Protein AF-A0A447JK63-F1 (afdb_monomer)

Nearest PDB structures (foldseek):
  7nyx-assembly1_A  TM=4.534E-01  e=4.197E-25  Photorhabdus thracensis
  7nyw-assembly1_A  TM=4.974E-01  e=1.115E-12  Photorhabdus thracensis

Secondary structure (DSSP, 8-state):
---------SSHHHHHHHHHHTTSSSS---SHHHHHHHHHHHHHHHH-S--HHHHHTHHHHHS---HHHHHHHHHHHHHHHHHHHHHHHHHHHHHHHHHHHHHHHHHHHHHHHHHHHHHHHHHHHHHHHHHHHHHHHHHHHHHHHHHHHHHHHHHHHHHHHHHHHHHHHHHHHHHHHHHHHHHHHHHHHHHHHHHHHHHHHHHHHHHHHHHHHHHHHHHHHHHHHHHHHHHHHHHHHHHHHHHHHHHHHHHHHHHHHHHHHHHHHHHHHHHT-TT--TTTHHHHHHHHHHHHHHHHHHHHHHHHHHHHHHTTSS--

Foldseek 3Di:
DPDDDDDDDPDPLVVQVVCVVVVVDPDRQNDPVSVVVVVQVVVCVVVDDDDPVCVVPVCVVPPDDPPVVVVVVVVVVVVVVVVVVVVVVVVVVVVVVVVVVVVVVVVVVVVVVVVVVVVVVVVVVVVVVVVVVVVVVVVVVVVVVVVVVVVVVVVVVVVVVVVVVVVVVVVVVVVVVVVVVVVVVVVVVVVVVVVVVVVVVVVVVVVVVVVVVVVVVVVVVVVVVVVVVVVVVVVVVVVVVVVVVVVVVVVVVVVVVVVVVVVQVVCCVVVVPVPDDPVCVVVVVVVVVVVVVVVVVVVVVVVVVVVVVVVVPPDD

Solvent-accessible surface area (backbone atoms only — not comparable to full-atom values): 17534 Å² total; per-residue (Å²): 131,91,71,87,82,87,81,89,69,96,42,73,49,60,47,43,46,52,36,31,77,73,63,77,39,99,64,84,41,82,47,75,65,48,42,53,54,51,50,54,52,54,51,30,65,74,74,58,73,87,45,66,73,53,67,76,43,44,61,76,77,72,54,81,84,63,65,64,58,61,50,52,52,53,54,47,51,51,51,51,52,50,51,49,52,51,51,53,51,51,52,52,54,49,52,52,51,50,50,51,52,49,51,53,49,53,51,50,52,50,52,52,51,52,51,51,49,55,52,49,53,51,48,53,53,51,52,50,51,51,50,53,50,50,52,53,51,53,50,51,52,49,49,52,52,51,52,50,52,50,53,51,51,52,49,51,51,49,53,48,53,52,51,50,53,52,51,50,51,52,50,51,54,51,50,52,51,49,52,50,52,53,50,51,50,54,49,49,58,49,48,56,51,52,53,52,50,48,55,53,49,48,54,52,48,51,57,49,49,51,54,50,50,53,51,47,54,55,46,54,54,49,49,53,50,47,53,50,51,51,51,52,51,51,52,50,51,50,52,49,50,54,51,48,53,52,48,52,54,50,49,52,52,49,52,52,50,52,51,50,51,52,51,50,52,50,49,26,62,77,68,72,35,91,83,71,43,85,82,56,45,61,63,52,48,53,53,50,51,53,49,50,52,53,50,51,53,50,51,54,58,48,50,62,51,48,60,66,53,60,78,69,74,82,74,131

InterPro domains:
  IPR007406 MukB, N-terminal domain [PF04310] (1-68)
  IPR027417 P-loop containing nucleoside triphosphate hydrolase [SSF52540] (5-65)
  IPR050308 Chromosome partition protein MukB/SMC [PTHR42963] (1-305)

Structure (mmCIF, N/CA/C/O backbone):
data_AF-A0A447JK63-F1
#
_entry.id   AF-A0A447JK63-F1
#
loop_
_atom_site.group_PDB
_atom_site.id
_atom_site.type_symbol
_atom_site.label_atom_id
_atom_site.label_alt_id
_atom_site.label_comp_id
_atom_site.label_asym_id
_atom_site.label_entity_id
_atom_site.label_seq_id
_atom_site.pdbx_PDB_ins_code
_atom_site.Cartn_x
_atom_site.Cartn_y
_atom_site.Cartn_z
_atom_site.occupancy
_atom_site.B_iso_or_equiv
_atom_site.auth_seq_id
_atom_site.auth_comp_id
_atom_site.auth_asym_id
_atom_site.auth_atom_id
_atom_site.pdbx_PDB_model_num
ATOM 1 N N . MET A 1 1 ? 88.245 42.878 -119.593 1.00 41.28 1 MET A N 1
ATOM 2 C CA . MET A 1 1 ? 89.577 42.487 -119.092 1.00 41.28 1 MET A CA 1
ATOM 3 C C . MET A 1 1 ? 89.378 41.338 -118.119 1.00 41.28 1 MET A C 1
ATOM 5 O O . MET A 1 1 ? 89.177 41.576 -116.936 1.00 41.28 1 MET A O 1
ATOM 9 N N . GLU A 1 2 ? 89.344 40.106 -118.628 1.00 49.78 2 GLU A N 1
ATOM 10 C CA . GLU A 1 2 ? 89.502 38.918 -117.786 1.00 49.78 2 GLU A CA 1
ATOM 11 C C . GLU A 1 2 ? 90.933 38.944 -117.248 1.00 49.78 2 GLU A C 1
ATOM 13 O O . GLU A 1 2 ? 91.902 38.697 -117.963 1.00 49.78 2 GLU A O 1
ATOM 18 N N . GLY A 1 3 ? 91.056 39.412 -116.008 1.00 60.03 3 GLY A N 1
ATOM 19 C CA . GLY A 1 3 ? 92.320 39.511 -115.303 1.00 60.03 3 GLY A CA 1
ATOM 20 C C . GLY A 1 3 ? 92.753 38.131 -114.837 1.00 60.03 3 GLY A C 1
ATOM 21 O O . GLY A 1 3 ? 91.993 37.419 -114.182 1.00 60.03 3 GLY A O 1
ATOM 22 N N . VAL A 1 4 ? 93.986 37.764 -115.167 1.00 74.19 4 VAL A N 1
ATOM 23 C CA . VAL A 1 4 ? 94.651 36.569 -114.648 1.00 74.19 4 VAL A CA 1
ATOM 24 C C . VAL A 1 4 ? 94.570 36.578 -113.116 1.00 74.19 4 VAL A C 1
ATOM 26 O O . VAL A 1 4 ? 95.089 37.487 -112.469 1.00 74.19 4 VAL A O 1
ATOM 29 N N . GLN A 1 5 ? 93.910 35.576 -112.526 1.00 78.06 5 GLN A N 1
ATOM 30 C CA . GLN A 1 5 ? 93.864 35.392 -111.075 1.00 78.06 5 GLN A CA 1
ATOM 31 C C . GLN A 1 5 ? 94.981 34.450 -110.638 1.00 78.06 5 GLN A C 1
ATOM 33 O O . GLN A 1 5 ? 94.934 33.246 -110.884 1.00 78.06 5 GLN A O 1
ATOM 38 N N . PHE A 1 6 ? 95.975 34.997 -109.947 1.00 83.31 6 PHE A N 1
ATOM 39 C CA . PHE A 1 6 ? 97.019 34.206 -109.312 1.00 83.31 6 PHE A CA 1
ATOM 40 C C . PHE A 1 6 ? 96.630 33.889 -107.862 1.00 83.31 6 PHE A C 1
ATOM 42 O O . PHE A 1 6 ? 96.394 34.797 -107.067 1.00 83.31 6 PHE A O 1
ATOM 49 N N . LYS A 1 7 ? 96.557 32.598 -107.514 1.00 84.19 7 LYS A N 1
ATOM 50 C CA . LYS A 1 7 ? 96.312 32.120 -106.144 1.00 84.19 7 LYS A CA 1
ATOM 51 C C . LYS A 1 7 ? 97.412 31.147 -105.730 1.00 84.19 7 LYS A C 1
ATOM 53 O O . LYS A 1 7 ? 97.647 30.159 -106.421 1.00 84.19 7 LYS A O 1
ATOM 58 N N . GLN A 1 8 ? 98.051 31.415 -104.593 1.00 86.75 8 GLN A N 1
ATOM 59 C CA . GLN A 1 8 ? 98.969 30.480 -103.940 1.00 86.75 8 GLN A CA 1
ATOM 60 C C . GLN A 1 8 ? 98.227 29.709 -102.847 1.00 86.75 8 GLN A C 1
ATOM 62 O O . GLN A 1 8 ? 97.418 30.285 -102.120 1.00 86.75 8 GLN A O 1
ATOM 67 N N . PHE A 1 9 ? 98.510 28.412 -102.727 1.00 88.56 9 PHE A N 1
ATOM 68 C CA . PHE A 1 9 ? 97.919 27.547 -101.707 1.00 88.56 9 PHE A CA 1
ATOM 69 C C . PHE A 1 9 ? 98.996 27.073 -100.743 1.00 88.56 9 PHE A C 1
ATOM 71 O O . PHE A 1 9 ? 99.994 26.493 -101.163 1.00 88.56 9 PHE A O 1
ATOM 78 N N . ASN A 1 10 ? 98.751 27.266 -99.448 1.00 86.69 10 ASN A N 1
ATOM 79 C CA . ASN A 1 10 ? 99.629 26.774 -98.383 1.00 86.69 10 ASN A CA 1
ATOM 80 C C . ASN A 1 10 ? 99.334 25.308 -98.014 1.00 86.69 10 ASN A C 1
ATOM 82 O O . ASN A 1 10 ? 100.147 24.654 -97.368 1.00 86.69 10 ASN A O 1
ATOM 86 N N . SER A 1 11 ? 98.171 24.783 -98.418 1.00 89.25 11 SER A N 1
ATOM 87 C CA . SER A 1 11 ? 97.723 23.417 -98.142 1.00 89.25 11 SER A CA 1
ATOM 88 C C . SER A 1 11 ? 97.260 22.725 -99.418 1.00 89.25 11 SER A C 1
ATOM 90 O O . SER A 1 11 ? 96.470 23.262 -100.197 1.00 89.25 11 SER A O 1
ATOM 92 N N . ILE A 1 12 ? 97.702 21.478 -99.592 1.00 86.31 12 ILE A N 1
ATOM 93 C CA . ILE A 1 12 ? 97.300 20.620 -100.714 1.00 86.31 12 ILE A CA 1
ATOM 94 C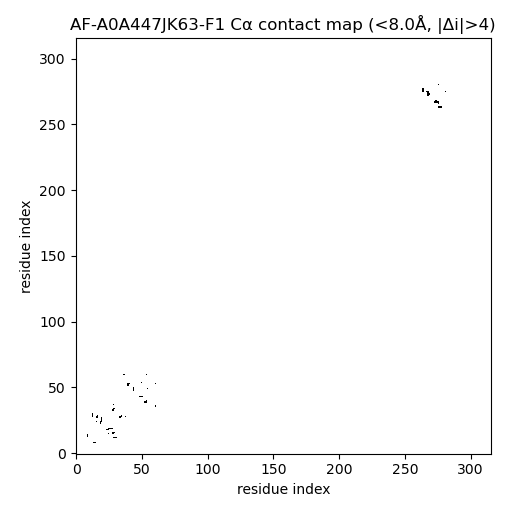 C . ILE A 1 12 ? 95.780 20.378 -100.702 1.00 86.31 12 ILE A C 1
ATOM 96 O O . ILE A 1 12 ? 95.167 20.226 -101.756 1.00 86.31 12 ILE A O 1
ATOM 100 N N . THR A 1 13 ? 95.146 20.355 -99.524 1.00 88.38 13 THR A N 1
ATOM 101 C CA . THR A 1 13 ? 93.693 20.149 -99.412 1.00 88.38 13 THR A CA 1
ATOM 102 C C . THR A 1 13 ? 92.911 21.316 -100.013 1.00 88.38 13 THR A C 1
ATOM 104 O O . THR A 1 13 ? 91.912 21.085 -100.692 1.00 88.38 13 THR A O 1
ATOM 107 N N . ASP A 1 14 ? 93.375 22.550 -99.815 1.00 87.44 14 ASP A N 1
ATOM 108 C CA . ASP A 1 14 ? 92.705 23.748 -100.335 1.00 87.44 14 ASP A CA 1
ATOM 109 C C . ASP A 1 14 ? 92.911 23.867 -101.845 1.00 87.44 14 ASP A C 1
ATOM 111 O O . ASP A 1 14 ? 91.969 24.173 -102.574 1.00 87.44 14 ASP A O 1
ATOM 115 N N . TYR A 1 15 ? 94.110 23.511 -102.323 1.00 89.62 15 TYR A N 1
ATOM 116 C CA . TYR A 1 15 ? 94.399 23.395 -103.751 1.00 89.62 15 TYR A CA 1
ATOM 117 C C . TYR A 1 15 ? 93.458 22.397 -104.441 1.00 89.62 15 TYR A C 1
ATOM 119 O O . TYR A 1 15 ? 92.772 22.747 -105.400 1.00 89.62 15 TYR A O 1
ATOM 127 N N . HIS A 1 16 ? 93.351 21.170 -103.920 1.00 90.19 16 HIS A N 1
ATOM 128 C CA . HIS A 1 16 ? 92.446 20.164 -104.483 1.00 90.19 16 HIS A CA 1
ATOM 129 C C . HIS A 1 16 ? 90.964 20.507 -104.298 1.00 90.19 16 HIS A C 1
ATOM 131 O O . HIS A 1 16 ? 90.149 20.093 -105.120 1.00 90.19 16 HIS A O 1
ATOM 137 N N . SER A 1 17 ? 90.596 21.243 -103.246 1.00 87.19 17 SER A N 1
ATOM 138 C CA . SER A 1 17 ? 89.218 21.713 -103.062 1.00 87.19 17 SER A CA 1
ATOM 139 C C . SER A 1 17 ? 88.851 22.732 -104.133 1.00 87.19 17 SER A C 1
ATOM 141 O O . SER A 1 17 ? 87.828 22.556 -104.783 1.00 87.19 17 SER A O 1
ATOM 143 N N . LEU A 1 18 ? 89.727 23.706 -104.414 1.00 88.25 18 LEU A N 1
ATOM 144 C CA . LEU A 1 18 ? 89.498 24.633 -105.520 1.00 88.25 18 LEU A CA 1
ATOM 145 C C . LEU A 1 18 ? 89.448 23.898 -106.865 1.00 88.25 18 LEU A C 1
ATOM 147 O O . LEU A 1 18 ? 88.578 24.185 -107.678 1.00 88.25 18 LEU A O 1
ATOM 151 N N . MET A 1 19 ? 90.345 22.937 -107.108 1.00 87.25 19 MET A N 1
ATOM 152 C CA . MET A 1 19 ? 90.302 22.139 -108.340 1.00 87.25 19 MET A CA 1
ATOM 153 C C . MET A 1 19 ? 89.002 21.342 -108.481 1.00 87.25 19 MET A C 1
ATOM 155 O O . MET A 1 19 ? 88.514 21.179 -109.595 1.00 87.25 19 MET A O 1
ATOM 159 N N . PHE A 1 20 ? 88.439 20.842 -107.382 1.00 89.50 20 PHE A N 1
ATOM 160 C CA . PHE A 1 20 ? 87.145 20.163 -107.392 1.00 89.50 20 PHE A CA 1
ATOM 161 C C 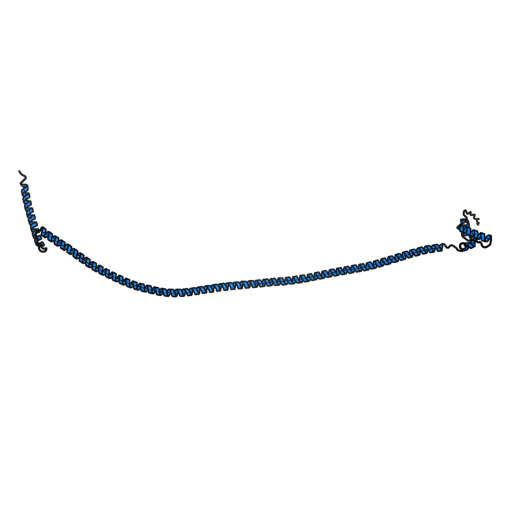. PHE A 1 20 ? 85.998 21.142 -107.670 1.00 89.50 20 PHE A C 1
ATOM 163 O O . PHE A 1 20 ? 85.158 20.864 -108.519 1.00 89.50 20 PHE A O 1
ATOM 170 N N . ASP A 1 21 ? 85.995 22.304 -107.014 1.00 87.50 21 ASP A N 1
ATOM 171 C CA . ASP A 1 21 ? 84.955 23.326 -107.189 1.00 87.50 21 ASP A CA 1
ATOM 172 C C . ASP A 1 21 ? 84.969 23.923 -108.609 1.00 87.50 21 ASP A C 1
ATOM 174 O O . ASP A 1 21 ? 83.918 24.229 -109.167 1.00 87.50 21 ASP A O 1
ATOM 178 N N . LEU A 1 22 ? 86.153 24.027 -109.227 1.00 86.19 22 LEU A N 1
ATOM 179 C CA . LEU A 1 22 ? 86.332 24.401 -110.636 1.00 86.19 22 LEU A CA 1
ATOM 180 C C . LEU A 1 22 ? 86.059 23.245 -111.620 1.00 86.19 22 LEU A C 1
ATOM 182 O O . LEU A 1 22 ? 86.167 23.440 -112.828 1.00 86.19 22 LEU A O 1
ATOM 186 N N . GLY A 1 23 ? 85.734 22.043 -111.134 1.00 86.75 23 GLY A N 1
ATOM 187 C CA . GLY A 1 23 ? 85.403 20.879 -111.964 1.00 86.75 23 GLY A CA 1
ATOM 188 C C . GLY A 1 23 ? 86.596 20.185 -112.634 1.00 86.75 23 GLY A C 1
ATOM 189 O O . GLY A 1 23 ? 86.399 19.368 -113.528 1.00 86.75 23 GLY A O 1
ATOM 190 N N . ILE A 1 24 ? 87.830 20.477 -112.213 1.00 86.38 24 ILE A N 1
ATOM 191 C CA . ILE A 1 24 ? 89.059 19.881 -112.766 1.00 86.38 24 ILE A CA 1
ATOM 192 C C . ILE A 1 24 ? 89.274 18.453 -112.233 1.00 86.38 24 ILE A C 1
ATOM 194 O O . ILE A 1 24 ? 89.781 17.589 -112.946 1.00 86.38 24 ILE A O 1
ATOM 198 N N . ILE A 1 25 ? 88.891 18.181 -110.981 1.00 87.12 25 ILE A N 1
ATOM 199 C CA . ILE A 1 25 ? 89.000 16.853 -110.353 1.00 87.12 25 ILE A CA 1
ATOM 200 C C . ILE A 1 25 ? 87.599 16.278 -110.108 1.00 87.12 25 ILE A C 1
ATOM 202 O O . ILE A 1 25 ? 86.739 16.951 -109.553 1.00 87.12 25 ILE A O 1
ATOM 206 N N . ALA A 1 26 ? 87.387 14.999 -110.439 1.00 81.56 26 ALA A N 1
ATOM 207 C CA . ALA A 1 26 ? 86.081 14.332 -110.327 1.00 81.56 26 ALA A CA 1
ATOM 208 C C . ALA A 1 26 ? 85.679 13.906 -108.896 1.00 81.56 26 ALA A C 1
ATOM 210 O O . ALA A 1 26 ? 84.518 13.585 -108.647 1.00 81.56 26 ALA A O 1
ATOM 211 N N . ARG A 1 27 ? 86.619 13.870 -107.940 1.00 82.12 27 ARG A N 1
ATOM 212 C CA . ARG A 1 27 ? 86.372 13.439 -106.552 1.00 82.12 27 ARG A CA 1
ATOM 213 C C . ARG A 1 27 ? 86.951 14.417 -105.540 1.00 82.12 27 ARG A C 1
ATOM 215 O O . ARG A 1 27 ? 88.086 14.859 -105.669 1.00 82.12 27 ARG A O 1
ATOM 222 N N . ARG A 1 28 ? 86.212 14.681 -104.464 1.00 85.38 28 ARG A N 1
ATOM 223 C CA . ARG A 1 28 ? 86.674 15.565 -103.391 1.00 85.38 28 ARG A CA 1
ATOM 224 C C . ARG A 1 28 ? 87.733 14.877 -102.521 1.00 85.38 28 ARG A C 1
ATOM 226 O O . ARG A 1 28 ? 87.452 13.871 -101.877 1.00 85.38 28 ARG A O 1
ATOM 233 N N . LEU A 1 29 ? 88.944 15.433 -102.474 1.00 86.12 29 LEU A N 1
ATOM 234 C CA . LEU A 1 29 ? 90.094 14.852 -101.767 1.00 86.12 29 LEU A CA 1
ATOM 235 C C . LEU A 1 29 ? 90.307 15.517 -100.399 1.00 86.12 29 LEU A C 1
ATOM 237 O O . LEU A 1 29 ? 91.216 16.331 -100.232 1.00 86.12 29 LEU A O 1
ATOM 241 N N . ARG A 1 30 ? 89.453 15.188 -99.420 1.00 85.25 30 ARG A N 1
ATOM 242 C CA . ARG A 1 30 ? 89.488 15.824 -98.088 1.00 85.25 30 ARG A CA 1
ATOM 243 C C . ARG A 1 30 ? 90.631 15.300 -97.221 1.00 85.25 30 ARG A C 1
ATOM 245 O O . ARG A 1 30 ? 91.317 16.082 -96.569 1.00 85.25 30 ARG A O 1
ATOM 252 N N . SER A 1 31 ? 90.845 13.986 -97.214 1.00 87.69 31 SER A N 1
ATOM 253 C CA . SER A 1 31 ? 91.842 13.335 -96.361 1.00 87.69 31 SER A CA 1
ATOM 254 C C . SER A 1 31 ? 93.087 12.880 -97.136 1.00 87.69 31 SER A C 1
ATOM 256 O O . SER A 1 31 ? 93.079 12.740 -98.361 1.00 87.69 31 SER A O 1
ATOM 258 N N . ALA A 1 32 ? 94.176 12.594 -96.413 1.00 86.75 32 ALA A N 1
ATOM 259 C CA . ALA A 1 32 ? 95.368 11.965 -96.991 1.00 86.75 32 ALA A CA 1
ATOM 260 C C . ALA A 1 32 ? 95.078 10.567 -97.576 1.00 86.75 32 ALA A C 1
ATOM 262 O O . ALA A 1 32 ? 95.705 10.175 -98.562 1.00 86.75 32 ALA A O 1
ATOM 263 N N . SER A 1 33 ? 94.095 9.846 -97.022 1.00 86.19 33 SER A N 1
ATOM 264 C CA . SER A 1 33 ? 93.626 8.559 -97.555 1.00 86.19 33 SER A CA 1
ATOM 265 C C . SER A 1 33 ? 92.981 8.737 -98.933 1.00 86.19 33 SER A C 1
ATOM 267 O O . SER A 1 33 ? 93.339 8.039 -99.883 1.00 86.19 33 SER A O 1
ATOM 269 N N . ASP A 1 34 ? 92.120 9.748 -99.089 1.00 85.00 34 ASP A N 1
ATOM 270 C CA . ASP A 1 34 ? 91.467 10.045 -100.370 1.00 85.00 34 ASP A CA 1
ATOM 271 C C . ASP A 1 34 ? 92.483 10.434 -101.443 1.00 85.00 34 ASP A C 1
ATOM 273 O O . ASP A 1 34 ? 92.367 9.990 -102.589 1.00 85.00 34 ASP A O 1
ATOM 277 N N . ARG A 1 35 ? 93.496 11.225 -101.064 1.00 87.44 35 ARG A N 1
ATOM 278 C CA . ARG A 1 35 ? 94.606 11.605 -101.949 1.00 87.44 35 ARG A CA 1
ATOM 279 C C . ARG A 1 35 ? 95.438 10.399 -102.367 1.00 87.44 35 ARG A C 1
ATOM 281 O O . ARG A 1 35 ? 95.711 10.252 -103.549 1.00 87.44 35 ARG A O 1
ATOM 288 N N . SER A 1 36 ? 95.780 9.515 -101.431 1.00 86.00 36 SER A N 1
ATOM 289 C CA . SER A 1 36 ? 96.551 8.296 -101.722 1.00 86.00 36 SER A CA 1
ATOM 290 C C . SER A 1 36 ? 95.803 7.375 -102.689 1.00 86.00 36 SER A C 1
ATOM 292 O O . SER A 1 36 ? 96.390 6.836 -103.623 1.00 86.00 36 SER A O 1
ATOM 294 N N . LYS A 1 37 ? 94.484 7.242 -102.505 1.00 84.81 37 LYS A N 1
ATOM 295 C CA . LYS A 1 37 ? 93.597 6.504 -103.412 1.00 84.81 37 LYS A CA 1
ATOM 296 C C . LYS A 1 37 ? 93.560 7.140 -104.812 1.00 84.81 37 LYS A C 1
ATOM 298 O O . LYS A 1 37 ? 93.686 6.432 -105.803 1.00 84.81 37 LYS A O 1
ATOM 303 N N . PHE A 1 38 ? 93.417 8.465 -104.903 1.00 86.19 38 PHE A N 1
ATOM 304 C CA . PHE A 1 38 ? 93.397 9.171 -106.192 1.00 86.19 38 PHE A CA 1
ATOM 305 C C . PHE A 1 38 ? 94.744 9.081 -106.919 1.00 86.19 38 PHE A C 1
ATOM 307 O O . PHE A 1 38 ? 94.775 8.800 -108.111 1.00 86.19 38 PHE A O 1
ATOM 314 N N . TYR A 1 39 ? 95.852 9.220 -106.189 1.00 87.94 39 TYR A N 1
ATOM 315 C CA . TYR A 1 39 ? 97.197 9.091 -106.745 1.00 87.94 39 TYR A CA 1
ATOM 316 C C . TYR A 1 39 ? 97.433 7.697 -107.336 1.00 87.94 39 TYR A C 1
ATOM 318 O O . TYR A 1 39 ? 97.831 7.593 -108.488 1.00 87.94 39 TYR A O 1
ATOM 326 N N . ARG A 1 40 ? 97.090 6.627 -106.602 1.00 85.00 40 ARG A N 1
ATOM 327 C CA . ARG A 1 40 ? 97.195 5.240 -107.097 1.00 85.00 40 ARG A CA 1
ATOM 328 C C . ARG A 1 40 ? 96.326 4.967 -108.326 1.00 85.00 40 ARG A C 1
ATOM 330 O O . ARG A 1 40 ? 96.670 4.113 -109.137 1.00 85.00 40 ARG A O 1
ATOM 337 N N . LEU A 1 41 ? 95.197 5.664 -108.456 1.00 84.94 41 LEU A N 1
ATOM 338 C CA . LEU A 1 41 ? 94.316 5.552 -109.618 1.00 84.94 41 LEU A CA 1
ATOM 339 C C . LEU A 1 41 ? 94.958 6.172 -110.861 1.00 84.94 41 LEU A C 1
ATOM 341 O O . LEU A 1 41 ? 94.975 5.543 -111.917 1.00 84.94 41 LEU A O 1
ATOM 345 N N . ILE A 1 42 ? 95.545 7.362 -110.717 1.00 85.19 42 ILE A N 1
ATOM 346 C CA . ILE A 1 42 ? 96.306 8.004 -111.794 1.00 85.19 42 ILE A CA 1
ATOM 347 C C . ILE A 1 42 ? 97.555 7.183 -112.138 1.00 85.19 42 ILE A C 1
ATOM 349 O O . ILE A 1 42 ? 97.805 6.911 -113.308 1.00 85.19 42 ILE A O 1
ATOM 353 N N . GLU A 1 43 ? 98.288 6.707 -111.133 1.00 86.38 43 GLU A N 1
ATOM 354 C CA . GLU A 1 43 ? 99.460 5.842 -111.293 1.00 86.38 43 GLU A CA 1
ATOM 355 C C . GLU A 1 43 ? 99.140 4.579 -112.111 1.00 86.38 43 GLU A C 1
ATOM 357 O O . GLU A 1 43 ? 99.836 4.266 -113.074 1.00 86.38 43 GLU A O 1
ATOM 362 N N . ALA A 1 44 ? 98.032 3.902 -111.794 1.00 86.25 44 ALA A N 1
ATOM 363 C CA . ALA A 1 44 ? 97.559 2.744 -112.548 1.00 86.25 44 ALA A CA 1
ATOM 364 C C . ALA A 1 44 ? 97.240 3.079 -114.015 1.00 86.25 44 ALA A C 1
ATOM 366 O O . ALA A 1 44 ? 97.538 2.286 -114.906 1.00 86.25 44 ALA A O 1
ATOM 367 N N . SER A 1 45 ? 96.653 4.253 -114.273 1.00 83.12 45 SER A N 1
ATOM 368 C CA . SER A 1 45 ? 96.357 4.698 -115.640 1.00 83.12 45 SER A CA 1
ATOM 369 C C . SER A 1 45 ? 97.612 5.039 -116.449 1.00 83.12 45 SER A C 1
ATOM 371 O O . SER A 1 45 ? 97.637 4.788 -117.649 1.00 83.12 45 SER A O 1
ATOM 373 N N . LEU A 1 46 ? 98.658 5.564 -115.800 1.00 85.50 46 LEU A N 1
ATOM 374 C CA . LEU A 1 46 ? 99.909 5.961 -116.451 1.00 85.50 46 LEU A CA 1
ATOM 375 C C . LEU A 1 46 ? 100.797 4.764 -116.805 1.00 85.50 46 LEU A C 1
ATOM 377 O O . LEU A 1 46 ? 101.365 4.736 -117.893 1.00 85.50 46 LEU A O 1
ATOM 381 N N . TYR A 1 47 ? 100.918 3.782 -115.907 1.00 84.12 47 TYR A N 1
ATOM 382 C CA . TYR A 1 47 ? 101.730 2.584 -116.163 1.00 84.12 47 TYR A CA 1
ATOM 383 C C . TYR A 1 47 ? 101.009 1.530 -117.015 1.00 84.12 47 TYR A C 1
ATOM 385 O O . TYR A 1 47 ? 101.663 0.704 -117.650 1.00 84.12 47 TYR A O 1
ATOM 393 N N . GLY A 1 48 ? 99.675 1.577 -117.065 1.00 76.50 48 GLY A N 1
ATOM 394 C CA . GLY A 1 48 ? 98.850 0.606 -117.777 1.00 76.50 48 GLY A CA 1
ATOM 395 C C . GLY A 1 48 ? 98.731 -0.740 -117.047 1.00 76.50 48 GLY A C 1
ATOM 396 O O . GLY A 1 48 ? 99.578 -1.132 -116.247 1.00 76.50 48 GLY A O 1
ATOM 397 N N . GLY A 1 49 ? 97.644 -1.467 -117.319 1.00 79.12 49 GLY A N 1
ATOM 398 C CA . GLY A 1 49 ? 97.351 -2.768 -116.704 1.00 79.12 49 GLY A CA 1
ATOM 399 C C . GLY A 1 49 ? 96.445 -2.708 -115.465 1.00 79.12 49 GLY A C 1
ATOM 400 O O . GLY A 1 49 ? 95.981 -1.652 -115.037 1.00 79.12 49 GLY A O 1
ATOM 401 N N . ILE A 1 50 ? 96.137 -3.881 -114.899 1.00 75.62 50 ILE A N 1
ATOM 402 C CA . ILE A 1 50 ? 95.252 -4.006 -113.732 1.00 75.62 50 ILE A CA 1
ATOM 403 C C . ILE A 1 50 ? 96.067 -3.752 -112.459 1.00 75.62 50 ILE A C 1
ATOM 405 O O . ILE A 1 50 ? 96.880 -4.582 -112.053 1.00 75.62 50 ILE A O 1
ATOM 409 N N . SER A 1 51 ? 95.833 -2.616 -111.801 1.00 80.75 51 SER A N 1
ATOM 410 C CA . SER A 1 51 ? 96.498 -2.302 -110.532 1.00 80.75 51 SER A CA 1
ATOM 411 C C . SER A 1 51 ? 96.019 -3.216 -109.404 1.00 80.75 51 SER A C 1
ATOM 413 O O . SER A 1 51 ? 94.856 -3.163 -108.992 1.00 80.75 51 SER A O 1
ATOM 415 N N . SER A 1 52 ? 96.947 -4.003 -108.848 1.00 80.12 52 SER A N 1
ATOM 416 C CA . SER A 1 52 ? 96.692 -4.929 -107.736 1.00 80.12 52 SER A CA 1
ATOM 417 C C . SER A 1 52 ? 96.141 -4.218 -106.489 1.00 80.12 52 SER A C 1
ATOM 419 O O . SER A 1 52 ? 95.265 -4.745 -105.793 1.00 80.12 52 SER A O 1
ATOM 421 N N . ALA A 1 53 ? 96.600 -2.985 -106.237 1.00 77.62 53 ALA A N 1
ATOM 422 C CA . ALA A 1 53 ? 96.158 -2.149 -105.124 1.00 77.62 53 ALA A CA 1
ATOM 423 C C . ALA A 1 53 ? 94.695 -1.703 -105.276 1.00 77.62 53 ALA A C 1
ATOM 425 O O . ALA A 1 53 ? 93.953 -1.688 -104.289 1.00 77.62 53 ALA A O 1
ATOM 426 N N . ILE A 1 54 ? 94.269 -1.384 -106.503 1.00 78.81 54 ILE A N 1
ATOM 427 C CA . ILE A 1 54 ? 92.879 -1.020 -106.801 1.00 78.81 54 ILE A CA 1
ATOM 428 C C . ILE A 1 54 ? 91.994 -2.263 -106.715 1.00 78.81 54 ILE A C 1
ATOM 430 O O . ILE A 1 54 ? 90.983 -2.226 -106.018 1.00 78.81 54 ILE A O 1
ATOM 434 N N . THR A 1 55 ? 92.405 -3.395 -107.303 1.00 80.38 55 THR A N 1
ATOM 435 C CA . THR A 1 55 ? 91.618 -4.642 -107.253 1.00 80.38 55 THR A CA 1
ATOM 436 C C . THR A 1 55 ? 91.365 -5.145 -105.833 1.00 80.38 55 THR A C 1
ATOM 438 O O . THR A 1 55 ? 90.276 -5.631 -105.541 1.00 80.38 55 THR A O 1
ATOM 441 N N . ARG A 1 56 ? 92.326 -4.989 -104.911 1.00 83.31 56 ARG A N 1
ATOM 442 C CA . ARG A 1 56 ? 92.164 -5.448 -103.520 1.00 83.31 56 ARG A CA 1
ATOM 443 C C . ARG A 1 56 ? 91.176 -4.604 -102.712 1.00 83.31 56 ARG A C 1
ATOM 445 O O . ARG A 1 56 ? 90.627 -5.088 -101.729 1.00 83.31 56 ARG A O 1
ATOM 452 N N . SER A 1 57 ? 90.959 -3.353 -103.112 1.00 80.06 57 SER A N 1
ATOM 453 C CA . SER A 1 57 ? 90.117 -2.386 -102.398 1.00 80.06 57 SER A CA 1
ATOM 454 C C . SER A 1 57 ? 89.030 -1.781 -103.292 1.00 80.06 57 SER A C 1
ATOM 456 O O . SER A 1 57 ? 88.608 -0.651 -103.078 1.00 80.06 57 SER A O 1
ATOM 458 N N . LEU A 1 58 ? 88.527 -2.554 -104.266 1.00 80.00 58 LEU A N 1
ATOM 459 C CA . LEU A 1 58 ? 87.488 -2.132 -105.220 1.00 80.00 58 LEU A CA 1
ATOM 460 C C . LEU A 1 58 ? 86.268 -1.502 -104.545 1.00 80.00 58 LEU A C 1
ATOM 462 O O . LEU A 1 58 ? 85.745 -0.505 -105.033 1.00 80.00 58 LEU A O 1
ATOM 466 N N . ARG A 1 59 ? 85.847 -2.054 -103.401 1.00 82.31 59 ARG A N 1
ATOM 467 C CA . ARG A 1 59 ? 84.733 -1.529 -102.603 1.00 82.31 59 ARG A CA 1
ATOM 468 C C . ARG A 1 59 ? 84.912 -0.044 -102.299 1.00 82.31 59 ARG A C 1
ATOM 470 O O . ARG A 1 59 ? 84.006 0.737 -102.539 1.00 82.31 59 ARG A O 1
ATOM 477 N N . ASP A 1 60 ? 86.093 0.338 -101.843 1.00 80.06 60 ASP A N 1
ATOM 478 C CA . ASP A 1 60 ? 86.395 1.694 -101.393 1.00 80.06 60 ASP A CA 1
ATOM 479 C C . ASP A 1 60 ? 86.522 2.704 -102.541 1.00 80.06 60 ASP A C 1
ATOM 481 O O . ASP A 1 60 ? 86.511 3.915 -102.307 1.00 80.06 60 ASP A O 1
ATOM 485 N N . TYR A 1 61 ? 86.718 2.223 -103.772 1.00 78.62 61 TYR A N 1
ATOM 486 C CA . TYR A 1 61 ? 86.760 3.063 -104.969 1.00 78.62 61 TYR A CA 1
ATOM 487 C C . TYR A 1 61 ? 85.392 3.192 -105.636 1.00 78.62 61 TYR A C 1
ATOM 489 O O . TYR A 1 61 ? 85.117 4.233 -106.228 1.00 78.62 61 TYR A O 1
ATOM 497 N N . LEU A 1 62 ? 84.558 2.152 -105.554 1.00 78.88 62 LEU A N 1
ATOM 498 C CA . LEU A 1 62 ? 83.301 2.058 -106.298 1.00 78.88 62 LEU A CA 1
ATOM 499 C C . LEU A 1 62 ? 82.063 2.389 -105.460 1.00 78.88 62 LEU A C 1
ATOM 501 O O . LEU A 1 62 ? 81.087 2.891 -106.009 1.00 78.88 62 LEU A O 1
ATOM 505 N N . LEU A 1 63 ? 82.073 2.111 -104.154 1.00 82.38 63 LEU A N 1
ATOM 506 C CA . LEU A 1 63 ? 80.910 2.319 -103.293 1.00 82.38 63 LEU A CA 1
ATOM 507 C C . LEU A 1 63 ? 81.054 3.616 -102.485 1.00 82.38 63 LEU A C 1
ATOM 509 O O . LEU A 1 63 ? 81.995 3.743 -101.698 1.00 82.38 63 LE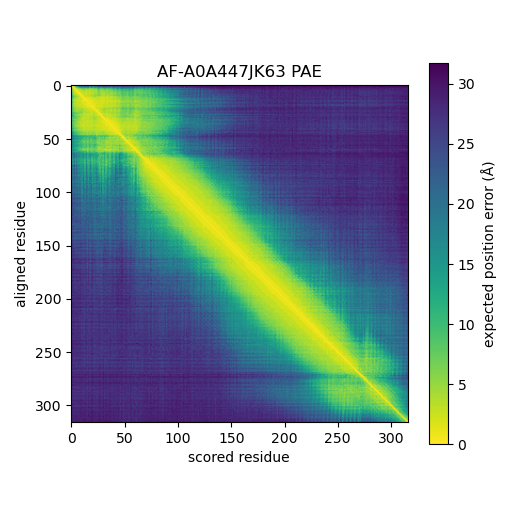U A O 1
ATOM 513 N N . PRO A 1 64 ? 80.126 4.578 -102.638 1.00 76.31 64 PRO A N 1
ATOM 514 C CA . PRO A 1 64 ? 80.098 5.763 -101.796 1.00 76.31 64 PRO A CA 1
ATOM 515 C C . PRO A 1 64 ? 79.675 5.400 -100.367 1.00 76.31 64 PRO A C 1
ATOM 517 O O . PRO A 1 64 ? 78.709 4.667 -100.145 1.00 76.31 64 PRO A O 1
ATOM 520 N N . GLU A 1 65 ? 80.379 5.943 -99.376 1.00 75.06 65 GLU A N 1
ATOM 521 C CA . GLU A 1 65 ? 79.982 5.830 -97.973 1.00 75.06 65 GLU A CA 1
ATOM 522 C C . GLU A 1 65 ? 78.782 6.750 -97.688 1.00 75.06 65 GLU A C 1
ATOM 524 O O . GLU A 1 65 ? 78.922 7.963 -97.524 1.00 75.06 65 GLU A O 1
ATOM 529 N N . ASN A 1 66 ? 77.579 6.175 -97.610 1.00 77.38 66 ASN A N 1
ATOM 530 C CA . ASN A 1 66 ? 76.360 6.909 -97.264 1.00 77.38 66 ASN A CA 1
ATOM 531 C C . ASN A 1 66 ? 76.240 7.081 -95.741 1.00 77.38 66 ASN A C 1
ATOM 533 O O . ASN A 1 66 ? 75.525 6.337 -95.066 1.00 77.38 66 ASN A O 1
ATOM 537 N N . SER A 1 67 ? 76.913 8.091 -95.186 1.00 74.12 67 SER A N 1
ATOM 538 C CA . SER A 1 67 ? 76.827 8.438 -93.755 1.00 74.12 67 SER A CA 1
ATOM 539 C C . SER A 1 67 ? 75.396 8.738 -93.278 1.00 74.12 67 SER A C 1
ATOM 541 O O . SER A 1 67 ? 75.078 8.529 -92.106 1.00 74.12 67 SER A O 1
ATOM 543 N N . GLY A 1 68 ? 74.511 9.149 -94.193 1.00 80.69 68 GLY A N 1
ATOM 544 C CA . GLY A 1 68 ? 73.089 9.363 -93.922 1.00 80.69 68 GLY A CA 1
ATOM 545 C C . GLY A 1 68 ? 72.346 8.100 -93.482 1.00 80.69 68 GLY A C 1
ATOM 546 O O . GLY A 1 68 ? 71.473 8.191 -92.627 1.00 80.69 68 GLY A O 1
ATOM 547 N N . VAL A 1 69 ? 72.733 6.918 -93.978 1.00 83.25 69 VAL A N 1
ATOM 548 C CA . VAL A 1 69 ? 72.070 5.652 -93.613 1.00 83.25 69 VAL A CA 1
ATOM 549 C C . VAL A 1 69 ? 72.345 5.316 -92.149 1.00 83.25 69 VAL A C 1
ATOM 551 O O . VAL A 1 69 ? 71.422 5.030 -91.395 1.00 83.25 69 VAL A O 1
ATOM 554 N N . ARG A 1 70 ? 73.603 5.427 -91.705 1.00 84.81 70 ARG A N 1
ATOM 555 C CA . ARG A 1 70 ? 73.971 5.159 -90.307 1.00 84.81 70 ARG A CA 1
ATOM 556 C C . ARG A 1 70 ? 73.297 6.133 -89.341 1.00 84.81 70 ARG A C 1
ATOM 558 O O . ARG A 1 70 ? 72.828 5.701 -88.293 1.00 84.81 70 ARG A O 1
ATOM 565 N N . LYS A 1 71 ? 73.227 7.418 -89.705 1.00 87.19 71 LYS A N 1
ATOM 566 C CA . LYS A 1 71 ? 72.535 8.429 -88.898 1.00 87.19 71 LYS A CA 1
ATOM 567 C C . LYS A 1 71 ? 71.029 8.145 -88.814 1.00 87.19 71 LYS A C 1
ATOM 569 O O . LYS A 1 71 ? 70.492 8.120 -87.718 1.00 87.19 71 LYS A O 1
ATOM 574 N N . ALA A 1 72 ? 70.383 7.814 -89.934 1.00 87.81 72 ALA A N 1
ATOM 575 C CA . ALA A 1 72 ? 68.961 7.469 -89.956 1.00 87.81 72 ALA A CA 1
ATOM 576 C C . ALA A 1 72 ? 68.627 6.239 -89.090 1.00 87.81 72 ALA A C 1
ATOM 578 O O . ALA A 1 72 ? 67.620 6.247 -88.390 1.00 87.81 72 ALA A O 1
ATOM 579 N N . PHE A 1 73 ? 69.480 5.206 -89.080 1.00 86.75 73 PHE A N 1
ATOM 580 C CA . PHE A 1 73 ? 69.296 4.054 -88.188 1.00 86.75 73 PHE A CA 1
ATOM 581 C C . PHE A 1 73 ? 69.450 4.419 -86.708 1.00 86.75 73 PHE A C 1
ATOM 583 O O . PHE A 1 73 ? 68.672 3.940 -85.891 1.00 86.75 73 PHE A O 1
ATOM 590 N N . GLN A 1 74 ? 70.418 5.272 -86.359 1.00 90.00 74 GLN A N 1
ATOM 591 C CA . GLN A 1 74 ? 70.598 5.735 -84.978 1.00 90.00 74 GLN A CA 1
ATOM 592 C C . GLN A 1 74 ? 69.411 6.582 -84.502 1.00 90.00 74 GLN A C 1
ATOM 594 O O . GLN A 1 74 ? 68.913 6.363 -83.399 1.00 90.00 74 GLN A O 1
ATOM 599 N N . ASP A 1 75 ? 68.925 7.490 -85.350 1.00 91.06 75 ASP A N 1
ATOM 600 C CA . ASP A 1 75 ? 67.760 8.329 -85.059 1.00 91.06 75 ASP A CA 1
ATOM 601 C C . ASP A 1 75 ? 66.483 7.470 -84.933 1.00 91.06 75 ASP A C 1
ATOM 603 O O . ASP A 1 75 ? 65.686 7.657 -84.014 1.00 91.06 75 ASP A O 1
ATOM 607 N N . MET A 1 76 ? 66.317 6.457 -85.793 1.00 90.56 76 MET A N 1
ATOM 608 C CA . MET A 1 76 ? 65.204 5.505 -85.716 1.00 90.56 76 MET A CA 1
ATOM 609 C C . MET A 1 76 ? 65.272 4.630 -84.461 1.00 90.56 76 MET A C 1
ATOM 611 O O . MET A 1 76 ? 64.250 4.395 -83.823 1.00 90.56 76 MET A O 1
ATOM 615 N N . GLU A 1 77 ? 66.454 4.147 -84.079 1.00 92.25 77 GLU A N 1
ATOM 616 C CA . GLU A 1 77 ? 66.617 3.341 -82.868 1.00 92.25 77 GLU A CA 1
ATOM 617 C C . GLU A 1 77 ? 66.307 4.159 -81.607 1.00 92.25 77 GLU A C 1
ATOM 619 O O . GLU A 1 77 ? 65.644 3.662 -80.694 1.00 92.25 77 GLU A O 1
ATOM 624 N N . ALA A 1 78 ? 66.727 5.427 -81.569 1.00 92.81 78 ALA A N 1
ATOM 625 C CA . ALA A 1 78 ? 66.361 6.350 -80.500 1.00 92.81 78 ALA A CA 1
ATOM 626 C C . ALA A 1 78 ? 64.838 6.559 -80.438 1.00 92.81 78 ALA A C 1
ATOM 628 O O . ALA A 1 78 ? 64.251 6.386 -79.369 1.00 92.81 78 ALA A O 1
ATOM 629 N N . ALA A 1 79 ? 64.191 6.811 -81.581 1.00 93.38 79 ALA A N 1
ATOM 630 C CA . ALA A 1 79 ? 62.740 6.977 -81.661 1.00 93.38 79 ALA A CA 1
ATOM 631 C C . ALA A 1 79 ? 61.968 5.702 -81.273 1.00 93.38 79 ALA A C 1
ATOM 633 O O . ALA A 1 79 ? 60.920 5.774 -80.635 1.00 93.38 79 ALA A O 1
ATOM 634 N N . LEU A 1 80 ? 62.466 4.513 -81.626 1.00 92.88 80 LEU A N 1
ATOM 635 C CA . LEU A 1 80 ? 61.852 3.244 -81.226 1.00 92.88 80 LEU A CA 1
ATOM 636 C C . LEU A 1 80 ? 61.988 2.994 -79.721 1.00 92.88 80 LEU A C 1
ATOM 638 O O . LEU A 1 80 ? 61.028 2.539 -79.096 1.00 92.88 80 LEU A O 1
ATOM 642 N N . ARG A 1 81 ? 63.144 3.311 -79.119 1.00 93.81 81 ARG A N 1
ATOM 643 C CA . ARG A 1 81 ? 63.307 3.231 -77.658 1.00 93.81 81 ARG A CA 1
ATOM 644 C C . ARG A 1 81 ? 62.385 4.207 -76.940 1.00 93.81 81 ARG A C 1
ATOM 646 O O . ARG A 1 81 ? 61.754 3.815 -75.964 1.00 93.81 81 ARG A O 1
ATOM 653 N N . GLU A 1 82 ? 62.270 5.434 -77.433 1.00 93.31 82 GLU A N 1
ATOM 654 C CA . GLU A 1 82 ? 61.369 6.432 -76.860 1.00 93.31 82 GLU A CA 1
ATOM 655 C C . GLU A 1 82 ? 59.905 5.986 -76.962 1.00 93.31 82 GLU A C 1
ATOM 657 O O . GLU A 1 82 ? 59.211 5.963 -75.951 1.00 93.31 82 GLU A O 1
ATOM 662 N N . ASN A 1 83 ? 59.460 5.504 -78.128 1.00 93.19 83 ASN A N 1
ATOM 663 C CA . ASN A 1 83 ? 58.109 4.956 -78.293 1.00 93.19 83 ASN A CA 1
ATOM 664 C C . ASN A 1 83 ? 57.828 3.765 -77.370 1.00 93.19 83 ASN A C 1
ATOM 666 O O . ASN A 1 83 ? 56.714 3.594 -76.884 1.00 93.19 83 ASN A O 1
ATOM 670 N N . ARG A 1 84 ? 58.830 2.923 -77.105 1.00 95.44 84 ARG A N 1
ATOM 671 C CA . ARG A 1 84 ? 58.667 1.835 -76.141 1.00 95.44 84 ARG A CA 1
ATOM 672 C C . ARG A 1 84 ? 58.447 2.372 -74.727 1.00 95.44 84 ARG A C 1
ATOM 674 O O . ARG A 1 84 ? 57.540 1.900 -74.046 1.00 95.44 84 ARG A O 1
ATOM 681 N N . LEU A 1 85 ? 59.237 3.357 -74.303 1.00 94.44 85 LEU A N 1
ATOM 682 C CA . LEU A 1 85 ? 59.074 3.993 -72.994 1.00 94.44 85 LEU A CA 1
ATOM 683 C C . LEU A 1 85 ? 57.715 4.692 -72.875 1.00 94.44 85 LEU A C 1
ATOM 685 O O . LEU A 1 85 ? 57.059 4.570 -71.842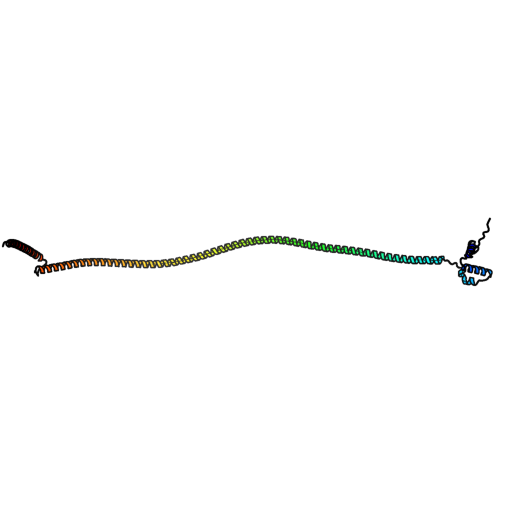 1.00 94.44 85 LEU A O 1
ATOM 689 N N . THR A 1 86 ? 57.252 5.373 -73.929 1.00 94.44 86 THR A N 1
ATOM 690 C CA . THR A 1 86 ? 55.929 6.009 -73.912 1.00 94.44 86 THR A CA 1
ATOM 691 C C . THR A 1 86 ? 54.803 4.982 -73.850 1.00 94.44 86 THR A C 1
ATOM 693 O O . THR A 1 86 ? 53.857 5.182 -73.095 1.00 94.44 86 THR A O 1
ATOM 696 N N . LEU A 1 87 ? 54.905 3.851 -74.554 1.00 95.56 87 LEU A N 1
ATOM 697 C CA . LEU A 1 87 ? 53.925 2.764 -74.455 1.00 95.56 87 LEU A CA 1
ATOM 698 C C . LEU A 1 87 ? 53.883 2.136 -73.058 1.00 95.56 87 LEU A C 1
ATOM 700 O O . LEU A 1 87 ? 52.798 1.867 -72.542 1.00 95.56 87 LEU A O 1
ATOM 704 N N . GLU A 1 88 ? 55.040 1.919 -72.430 1.00 94.94 88 GLU A N 1
ATOM 705 C CA . GLU A 1 88 ? 55.112 1.418 -71.054 1.00 94.94 88 GLU A CA 1
ATOM 706 C C . GLU A 1 88 ? 54.493 2.428 -70.071 1.00 94.94 88 GLU A C 1
ATOM 708 O O . GLU A 1 88 ? 53.670 2.042 -69.240 1.00 94.94 88 GLU A O 1
ATOM 713 N N . ALA A 1 89 ? 54.770 3.727 -70.229 1.00 95.38 89 ALA A N 1
ATOM 714 C CA . ALA A 1 89 ? 54.138 4.781 -69.433 1.00 95.38 89 ALA A CA 1
ATOM 715 C C . ALA A 1 89 ? 52.613 4.851 -69.646 1.00 95.38 89 ALA A C 1
ATOM 717 O O . ALA A 1 89 ? 51.851 4.973 -68.685 1.00 95.38 89 ALA A O 1
ATOM 718 N N . ILE A 1 90 ? 52.137 4.717 -70.888 1.00 94.75 90 ILE A N 1
ATOM 719 C CA . ILE A 1 90 ? 50.700 4.648 -71.196 1.00 94.75 90 ILE A CA 1
ATOM 720 C C . ILE A 1 90 ? 50.066 3.434 -70.509 1.00 94.75 90 ILE A C 1
ATOM 722 O O . ILE A 1 90 ? 48.992 3.547 -69.926 1.00 94.75 90 ILE A O 1
ATOM 726 N N . ARG A 1 91 ? 50.729 2.276 -70.522 1.00 96.50 91 ARG A N 1
ATOM 727 C CA . ARG A 1 91 ? 50.209 1.074 -69.864 1.00 96.50 91 ARG A CA 1
ATOM 728 C C . ARG A 1 91 ? 50.087 1.251 -68.348 1.00 96.50 91 ARG A C 1
ATOM 730 O O . ARG A 1 91 ? 49.066 0.863 -67.790 1.00 96.50 91 ARG A O 1
ATOM 737 N N . VAL A 1 92 ? 51.089 1.850 -67.700 1.00 95.94 92 VAL A N 1
ATOM 738 C CA . VAL A 1 92 ? 51.055 2.139 -66.254 1.00 95.94 92 VAL A CA 1
ATOM 739 C C . VAL A 1 92 ? 49.952 3.146 -65.927 1.00 95.94 92 VAL A C 1
ATOM 741 O O . VAL A 1 92 ? 49.130 2.903 -65.051 1.00 95.94 92 VAL A O 1
ATOM 744 N N . THR A 1 93 ? 49.842 4.235 -66.690 1.00 95.88 93 THR A N 1
ATOM 745 C CA . THR A 1 93 ? 48.762 5.214 -66.468 1.00 95.88 93 THR A CA 1
ATOM 746 C C . THR A 1 93 ? 47.367 4.622 -66.688 1.00 95.88 93 THR A C 1
ATOM 748 O O . THR A 1 93 ? 46.422 5.010 -66.001 1.00 95.88 93 THR A O 1
ATOM 751 N N . GLN A 1 94 ? 47.213 3.657 -67.600 1.00 95.50 94 GLN A N 1
ATOM 752 C CA . GLN A 1 94 ? 45.964 2.910 -67.760 1.00 95.50 94 GLN A CA 1
ATOM 753 C C . GLN A 1 94 ? 45.676 2.013 -66.551 1.00 95.50 94 GLN A C 1
ATOM 755 O O . GLN A 1 94 ? 44.558 2.059 -66.042 1.00 95.50 94 GLN A O 1
ATOM 760 N N . SER A 1 95 ? 46.665 1.264 -66.048 1.00 96.69 95 SER A N 1
ATOM 761 C CA . SER A 1 95 ? 46.466 0.439 -64.848 1.00 96.69 95 SER A CA 1
ATOM 762 C C . SER A 1 95 ? 46.136 1.278 -63.616 1.00 96.69 95 SER A C 1
ATOM 764 O O . SER A 1 95 ? 45.244 0.909 -62.856 1.00 96.69 95 SER A O 1
ATOM 766 N N . ASP A 1 96 ? 46.783 2.434 -63.452 1.00 95.81 96 ASP A N 1
ATOM 767 C CA . ASP A 1 96 ? 46.498 3.357 -62.350 1.00 95.81 96 ASP A CA 1
ATOM 768 C C . ASP A 1 96 ? 45.080 3.920 -62.471 1.00 95.81 96 ASP A C 1
ATOM 770 O O . ASP A 1 96 ? 44.333 3.966 -61.495 1.00 95.81 96 ASP A O 1
ATOM 774 N N . ARG A 1 97 ? 44.659 4.301 -63.684 1.00 95.94 97 ARG A N 1
ATOM 775 C CA . ARG A 1 97 ? 43.289 4.759 -63.941 1.00 95.94 97 ARG A CA 1
ATOM 776 C C . ARG A 1 97 ? 42.259 3.695 -63.567 1.00 95.94 97 ARG A C 1
ATOM 778 O O . ARG A 1 97 ? 41.229 4.041 -62.987 1.00 95.94 97 ARG A O 1
ATOM 785 N N . ASP A 1 98 ? 42.495 2.440 -63.928 1.00 95.94 98 ASP A N 1
ATOM 786 C CA . ASP A 1 98 ? 41.563 1.356 -63.620 1.00 95.94 98 ASP A CA 1
ATOM 787 C C . ASP A 1 98 ? 41.537 1.062 -62.116 1.00 95.94 98 ASP A C 1
ATOM 789 O O . ASP A 1 98 ? 40.452 0.939 -61.548 1.00 95.94 98 ASP A O 1
ATOM 793 N N . LEU A 1 99 ? 42.691 1.098 -61.439 1.00 96.62 99 LEU A N 1
ATOM 794 C CA . LEU A 1 99 ? 42.761 1.038 -59.977 1.00 96.62 99 LEU A CA 1
ATOM 795 C C . LEU A 1 99 ? 41.939 2.160 -59.326 1.00 96.62 99 LEU A C 1
ATOM 797 O O . LEU A 1 99 ? 41.141 1.890 -58.433 1.00 96.62 99 LEU A O 1
ATOM 801 N N . PHE A 1 100 ? 42.070 3.405 -59.795 1.00 96.50 100 PHE A N 1
ATOM 802 C CA . PHE A 1 100 ? 41.279 4.524 -59.274 1.00 96.50 100 PHE A CA 1
ATOM 803 C C . PHE A 1 100 ? 39.781 4.339 -59.506 1.00 96.50 100 PHE A C 1
ATOM 805 O O . PHE A 1 100 ? 38.988 4.637 -58.617 1.00 96.50 100 PHE A O 1
ATOM 812 N N . LYS A 1 101 ? 39.366 3.833 -60.671 1.00 97.25 101 LYS A N 1
ATOM 813 C CA . LYS A 1 101 ? 37.948 3.542 -60.929 1.00 97.25 101 LYS A CA 1
ATOM 814 C C . LYS A 1 101 ? 37.402 2.478 -59.983 1.00 97.25 101 LYS A C 1
ATOM 816 O O . LYS A 1 101 ? 36.301 2.656 -59.461 1.00 97.25 101 LYS A O 1
ATOM 821 N N . HIS A 1 102 ? 38.153 1.398 -59.768 1.00 97.31 102 HIS A N 1
ATOM 822 C CA . HIS A 1 102 ? 37.768 0.349 -58.828 1.00 97.31 102 HIS A CA 1
ATOM 823 C C . HIS A 1 102 ? 37.684 0.896 -57.406 1.00 97.31 102 HIS A C 1
ATOM 825 O O . HIS A 1 102 ? 36.647 0.743 -56.771 1.00 97.31 102 HIS A O 1
ATOM 831 N N . LEU A 1 103 ? 38.694 1.649 -56.964 1.00 97.38 103 LEU A N 1
ATOM 832 C CA . LEU A 1 103 ? 38.707 2.270 -55.643 1.00 97.38 103 LEU A CA 1
ATOM 833 C C . LEU A 1 103 ? 37.524 3.222 -55.435 1.00 97.38 103 LEU A C 1
ATOM 835 O O . LEU A 1 103 ? 36.899 3.196 -54.382 1.00 97.38 103 LEU A O 1
ATOM 839 N N . ILE A 1 104 ? 37.190 4.052 -56.428 1.00 96.75 104 ILE A N 1
ATOM 840 C CA . ILE A 1 104 ? 36.034 4.956 -56.346 1.00 96.75 104 ILE A CA 1
ATOM 841 C C . ILE A 1 104 ? 34.731 4.157 -56.253 1.00 96.75 104 ILE A C 1
ATOM 843 O O . ILE A 1 104 ? 33.856 4.522 -55.469 1.00 96.75 104 ILE A O 1
ATOM 847 N N . SER A 1 105 ? 34.598 3.077 -57.025 1.00 97.12 105 SER A N 1
ATOM 848 C CA . SER A 1 105 ? 33.392 2.240 -57.017 1.00 97.12 105 SER A CA 1
ATOM 849 C C . SER A 1 105 ? 33.228 1.540 -55.667 1.00 97.12 105 SER A C 1
ATOM 851 O O . SER A 1 105 ? 32.207 1.714 -55.012 1.00 97.12 105 SER A O 1
ATOM 853 N N . GLU A 1 106 ? 34.277 0.866 -55.189 1.00 96.88 106 GLU A N 1
ATOM 854 C CA . GLU A 1 106 ? 34.286 0.178 -53.894 1.00 96.88 106 GLU A CA 1
ATOM 855 C C . GLU A 1 106 ? 34.089 1.142 -52.720 1.00 96.88 106 GLU A C 1
ATOM 857 O O . GLU A 1 106 ? 33.335 0.840 -51.798 1.00 96.88 106 GLU A O 1
ATOM 862 N N . ALA A 1 107 ? 34.712 2.325 -52.748 1.00 97.25 107 ALA A N 1
ATOM 863 C CA . ALA A 1 107 ? 34.509 3.338 -51.715 1.00 97.25 107 ALA A CA 1
ATOM 864 C C . ALA A 1 107 ? 33.067 3.868 -51.712 1.00 97.25 107 ALA A C 1
ATOM 866 O O . ALA A 1 107 ? 32.490 4.072 -50.645 1.00 97.25 107 ALA A O 1
ATOM 867 N N . THR A 1 108 ? 32.472 4.070 -52.891 1.00 97.31 108 THR A N 1
ATOM 868 C CA . THR A 1 108 ? 31.072 4.506 -53.011 1.00 97.31 108 THR A CA 1
ATOM 869 C C . THR A 1 108 ? 30.126 3.440 -52.470 1.00 97.31 108 THR A C 1
ATOM 871 O O . THR A 1 108 ? 29.240 3.757 -51.676 1.00 97.31 108 THR A O 1
ATOM 874 N N . ASP A 1 109 ? 30.352 2.178 -52.835 1.00 96.69 109 ASP A N 1
ATOM 875 C CA . ASP A 1 109 ? 29.565 1.042 -52.359 1.00 96.69 109 ASP A CA 1
ATOM 876 C C . ASP A 1 109 ? 29.710 0.854 -50.845 1.00 96.69 109 ASP A C 1
ATOM 878 O O . ASP A 1 109 ? 28.715 0.648 -50.149 1.00 96.69 109 ASP A O 1
ATOM 882 N N . TYR A 1 110 ? 30.926 1.001 -50.308 1.00 97.31 110 TYR A N 1
ATOM 883 C CA . TYR A 1 110 ? 31.184 0.936 -48.872 1.00 97.31 110 TYR A CA 1
ATOM 884 C C . TYR A 1 110 ? 30.437 2.035 -48.111 1.00 97.31 110 TYR A C 1
ATOM 886 O O . TYR A 1 110 ? 29.740 1.747 -47.140 1.00 97.31 110 TYR A O 1
ATOM 894 N N . VAL A 1 111 ? 30.523 3.288 -48.570 1.00 97.62 111 VAL A N 1
ATOM 895 C CA . VAL A 1 111 ? 29.817 4.415 -47.940 1.00 97.62 111 VAL A CA 1
ATOM 896 C C . VAL A 1 111 ? 28.299 4.238 -48.039 1.00 97.62 111 VAL A C 1
ATOM 898 O O . VAL A 1 111 ? 27.585 4.516 -47.075 1.00 97.62 111 VAL A O 1
ATOM 901 N N . ALA A 1 112 ? 27.785 3.742 -49.167 1.00 96.69 112 ALA A N 1
ATOM 902 C CA . ALA A 1 112 ? 26.363 3.452 -49.323 1.00 96.69 112 ALA A CA 1
ATOM 903 C C . ALA A 1 112 ? 25.897 2.335 -48.373 1.00 96.69 112 ALA A C 1
ATOM 905 O O . ALA A 1 112 ? 24.851 2.464 -47.731 1.00 96.69 112 ALA A O 1
ATOM 906 N N . ALA A 1 113 ? 26.679 1.260 -48.245 1.00 96.69 113 ALA A N 1
ATOM 907 C CA . ALA A 1 113 ? 26.394 0.162 -47.328 1.00 96.69 113 ALA A CA 1
ATOM 908 C C . ALA A 1 113 ? 26.417 0.622 -45.864 1.00 96.69 113 ALA A C 1
ATOM 910 O O . ALA A 1 113 ? 25.509 0.286 -45.101 1.00 96.69 113 ALA A O 1
ATOM 911 N N . ASP A 1 114 ? 27.403 1.435 -45.484 1.00 96.81 114 ASP A N 1
ATOM 912 C CA . ASP A 1 114 ? 27.524 1.991 -44.136 1.00 96.81 114 ASP A CA 1
ATOM 913 C C . ASP A 1 114 ? 26.356 2.935 -43.804 1.00 96.81 114 ASP A C 1
ATOM 915 O O . ASP A 1 114 ? 25.717 2.819 -42.755 1.00 96.81 114 ASP A O 1
ATOM 919 N N . TYR A 1 115 ? 25.963 3.787 -44.756 1.00 97.12 115 TYR A N 1
ATOM 920 C CA . TYR A 1 115 ? 24.772 4.623 -44.617 1.00 97.12 115 TYR A CA 1
ATOM 921 C C . TYR A 1 115 ? 23.503 3.787 -44.400 1.00 97.12 115 TYR A C 1
ATOM 923 O O . TYR A 1 115 ? 22.713 4.081 -43.497 1.00 97.12 115 TYR A O 1
ATOM 931 N N . MET A 1 116 ? 23.304 2.729 -45.195 1.00 96.62 116 MET A N 1
ATOM 932 C CA . MET A 1 116 ? 22.148 1.835 -45.060 1.00 96.62 116 MET A C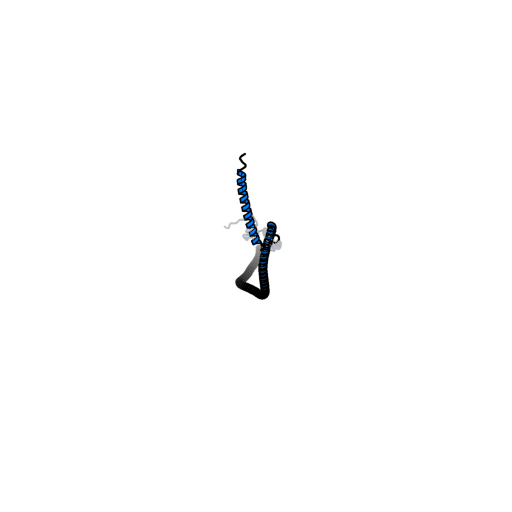A 1
ATOM 933 C C . MET A 1 116 ? 22.162 1.077 -43.733 1.00 96.62 116 MET A C 1
ATOM 935 O O . MET A 1 116 ? 21.117 0.932 -43.095 1.00 96.62 116 MET A O 1
ATOM 939 N N . ARG A 1 117 ? 23.336 0.635 -43.274 1.00 96.88 117 ARG A N 1
ATOM 940 C CA . ARG A 1 117 ? 23.507 0.014 -41.959 1.00 96.88 117 ARG A CA 1
ATOM 941 C C . ARG A 1 117 ? 23.080 0.971 -40.849 1.00 96.88 117 ARG A C 1
ATOM 943 O O . ARG A 1 117 ? 22.207 0.619 -40.060 1.00 96.88 117 ARG A O 1
ATOM 950 N N . HIS A 1 118 ? 23.604 2.193 -40.829 1.00 96.88 118 HIS A N 1
ATOM 951 C CA . HIS A 1 118 ? 23.249 3.185 -39.813 1.00 96.88 118 HIS A CA 1
ATOM 952 C C . HIS A 1 118 ? 21.794 3.659 -39.905 1.00 96.88 118 HIS A C 1
ATOM 954 O O . HIS A 1 118 ? 21.170 3.985 -38.892 1.00 96.88 118 HIS A O 1
ATOM 960 N N . ALA A 1 119 ? 21.207 3.713 -41.101 1.00 97.38 119 ALA A N 1
ATOM 961 C CA . ALA A 1 119 ? 19.776 3.959 -41.261 1.00 97.38 119 ALA A CA 1
ATOM 962 C C . ALA A 1 119 ? 18.940 2.825 -40.641 1.00 97.38 119 ALA A C 1
ATOM 964 O O . ALA A 1 119 ? 17.987 3.097 -39.909 1.00 97.38 119 ALA A O 1
ATOM 965 N N . ASN A 1 120 ? 19.329 1.567 -40.867 1.00 96.19 120 ASN A N 1
ATOM 966 C CA . ASN A 1 120 ? 18.657 0.402 -40.297 1.00 96.19 120 ASN A CA 1
ATOM 967 C C . ASN A 1 120 ? 18.824 0.305 -38.776 1.00 96.19 120 ASN A C 1
ATOM 969 O O . ASN A 1 120 ? 17.833 0.077 -38.087 1.00 96.19 120 ASN A O 1
ATOM 973 N N . GLU A 1 121 ? 20.025 0.530 -38.239 1.00 96.75 121 GLU A N 1
ATOM 974 C CA . GLU A 1 121 ? 20.279 0.577 -36.790 1.00 96.75 121 GLU A CA 1
ATOM 975 C C . GLU A 1 121 ? 19.407 1.649 -36.121 1.00 96.75 121 GLU A C 1
ATOM 977 O O . GLU A 1 121 ? 18.698 1.368 -35.153 1.00 96.75 121 GLU A O 1
ATOM 982 N N . ARG A 1 122 ? 19.354 2.861 -36.695 1.00 96.44 122 ARG A N 1
ATOM 983 C CA . ARG A 1 122 ? 18.459 3.925 -36.210 1.00 96.44 122 ARG A CA 1
ATOM 984 C C . ARG A 1 122 ? 16.993 3.511 -36.256 1.00 96.44 122 ARG A C 1
ATOM 986 O O . ARG A 1 122 ? 16.274 3.772 -35.297 1.00 96.44 122 ARG A O 1
ATOM 993 N N . ARG A 1 123 ? 16.547 2.859 -37.333 1.00 97.25 123 ARG A N 1
ATOM 994 C CA . ARG A 1 123 ? 15.169 2.358 -37.443 1.00 97.25 123 ARG A CA 1
ATOM 995 C C . ARG A 1 123 ? 14.850 1.356 -36.334 1.00 97.25 123 ARG A C 1
ATOM 997 O O . ARG A 1 123 ? 13.834 1.513 -35.672 1.00 97.25 123 ARG A O 1
ATOM 1004 N N . VAL A 1 124 ? 15.740 0.397 -36.077 1.00 97.88 124 VAL A N 1
ATOM 1005 C CA . VAL A 1 124 ? 15.572 -0.596 -35.002 1.00 97.88 124 VAL A CA 1
ATOM 1006 C C . VAL A 1 124 ? 15.481 0.079 -33.632 1.00 97.88 124 VAL A C 1
ATOM 1008 O O . VAL A 1 124 ? 14.583 -0.238 -32.855 1.00 97.88 124 VAL A O 1
ATOM 1011 N N . HIS A 1 125 ? 16.357 1.043 -33.339 1.00 97.12 125 HIS A N 1
ATOM 1012 C CA . HIS A 1 125 ? 16.296 1.787 -32.079 1.00 97.12 125 HIS A CA 1
ATOM 1013 C C . HIS A 1 125 ? 15.012 2.613 -31.941 1.00 97.12 125 HIS A C 1
ATOM 1015 O O . HIS A 1 125 ? 14.426 2.663 -30.859 1.00 97.12 125 HIS A O 1
ATOM 1021 N N . LEU A 1 126 ? 14.543 3.234 -33.027 1.00 97.50 126 LEU A N 1
ATOM 1022 C CA . LEU A 1 126 ? 13.271 3.957 -33.038 1.00 97.50 126 LEU A CA 1
ATOM 1023 C C . LEU A 1 126 ? 12.086 3.014 -32.801 1.00 97.50 126 LEU A C 1
ATOM 1025 O O . LEU A 1 126 ? 11.219 3.334 -31.989 1.00 97.50 126 LEU A O 1
ATOM 1029 N N . ASP A 1 127 ? 12.067 1.845 -33.440 1.00 97.75 127 ASP A N 1
ATOM 1030 C CA . ASP A 1 127 ? 11.018 0.840 -33.249 1.00 97.75 127 ASP A CA 1
ATOM 1031 C C . ASP A 1 127 ? 10.986 0.334 -31.796 1.00 97.75 127 ASP A C 1
ATOM 1033 O O . ASP A 1 127 ? 9.915 0.257 -31.190 1.00 97.75 127 ASP A O 1
ATOM 1037 N N . GLN A 1 128 ? 12.152 0.078 -31.192 1.00 97.44 128 GLN A N 1
ATOM 1038 C CA . GLN A 1 128 ? 12.270 -0.277 -29.771 1.00 97.44 128 GLN A CA 1
ATOM 1039 C C . GLN A 1 128 ? 11.759 0.843 -28.854 1.00 97.44 128 GLN A C 1
ATOM 1041 O O . GLN A 1 128 ? 10.973 0.591 -27.941 1.00 97.44 128 GLN A O 1
ATOM 1046 N N . ALA A 1 129 ? 12.143 2.096 -29.113 1.00 97.56 129 ALA A N 1
ATOM 1047 C CA . ALA A 1 129 ? 11.669 3.240 -28.337 1.00 97.56 129 ALA A CA 1
ATOM 1048 C C . ALA A 1 129 ? 10.144 3.420 -28.446 1.00 97.56 129 ALA A C 1
ATOM 1050 O O . ALA A 1 129 ? 9.479 3.739 -27.457 1.00 97.56 129 ALA A O 1
ATOM 1051 N N . LEU A 1 130 ? 9.566 3.184 -29.628 1.00 97.38 130 LEU A N 1
ATOM 1052 C CA . LEU A 1 130 ? 8.118 3.206 -29.832 1.00 97.38 130 LEU A CA 1
ATOM 1053 C C . LEU A 1 130 ? 7.414 2.054 -29.104 1.00 97.38 130 LEU A C 1
ATOM 1055 O O . LEU A 1 130 ? 6.335 2.278 -28.552 1.00 97.38 130 LEU A O 1
ATOM 1059 N N . ALA A 1 131 ? 8.006 0.858 -29.065 1.00 97.81 131 ALA A N 1
ATOM 1060 C CA . ALA A 1 131 ? 7.487 -0.271 -28.295 1.00 97.81 131 ALA A CA 1
ATOM 1061 C C . ALA A 1 131 ? 7.450 0.048 -26.791 1.00 97.81 131 ALA A C 1
ATOM 1063 O O . ALA A 1 131 ? 6.372 0.012 -26.196 1.00 97.81 131 ALA A O 1
ATOM 1064 N N . PHE A 1 132 ? 8.565 0.507 -26.210 1.00 97.44 132 PHE A N 1
ATOM 1065 C CA . PHE A 1 132 ? 8.606 0.930 -24.804 1.00 97.44 132 PHE A CA 1
ATOM 1066 C C . PHE A 1 132 ? 7.626 2.064 -24.507 1.00 97.44 132 PHE A C 1
ATOM 1068 O O . PHE A 1 132 ? 6.967 2.080 -23.467 1.00 97.44 132 PHE A O 1
ATOM 1075 N N . ARG A 1 133 ? 7.470 3.014 -25.437 1.00 97.94 133 ARG A N 1
ATOM 1076 C CA . ARG A 1 133 ? 6.487 4.089 -25.290 1.00 97.94 133 ARG A CA 1
ATOM 1077 C C . ARG A 1 133 ? 5.058 3.544 -25.238 1.00 97.94 133 ARG A C 1
ATOM 1079 O O . ARG A 1 133 ? 4.267 4.027 -24.431 1.00 97.94 133 ARG A O 1
ATOM 1086 N N . ARG A 1 134 ? 4.715 2.553 -26.068 1.00 97.69 134 ARG A N 1
ATOM 1087 C CA . ARG A 1 134 ? 3.397 1.895 -26.033 1.00 97.69 134 ARG A CA 1
ATOM 1088 C C . ARG A 1 134 ? 3.180 1.163 -24.713 1.00 97.69 134 ARG A C 1
ATOM 1090 O O . ARG A 1 134 ? 2.147 1.388 -24.091 1.00 97.69 134 ARG A O 1
ATOM 1097 N N . GLU A 1 135 ? 4.158 0.381 -24.265 1.00 97.62 135 GLU A N 1
ATOM 1098 C CA . GLU A 1 135 ? 4.107 -0.341 -22.986 1.00 97.62 135 GLU A CA 1
ATOM 1099 C C . GLU A 1 135 ? 3.909 0.609 -21.797 1.00 97.62 135 GLU A C 1
ATOM 1101 O O . GLU A 1 135 ? 3.065 0.370 -20.931 1.00 97.62 135 GLU A O 1
ATOM 1106 N N . LEU A 1 136 ? 4.618 1.741 -21.793 1.00 97.62 136 LEU A N 1
ATOM 1107 C CA . LEU A 1 136 ? 4.483 2.773 -20.767 1.00 97.62 136 LEU A CA 1
ATOM 1108 C C . LEU A 1 136 ? 3.095 3.430 -20.774 1.00 97.62 136 LEU A C 1
ATOM 1110 O O . LEU A 1 136 ? 2.547 3.734 -19.716 1.00 97.62 136 LEU A O 1
ATOM 1114 N N . TYR A 1 137 ? 2.493 3.654 -21.945 1.00 97.62 137 TYR A N 1
ATOM 1115 C CA . TYR A 1 137 ? 1.115 4.149 -22.001 1.00 97.62 137 TYR A CA 1
ATOM 1116 C C . TYR A 1 137 ? 0.108 3.101 -21.530 1.00 97.62 137 TYR A C 1
ATOM 1118 O O . TYR A 1 137 ? -0.836 3.453 -20.821 1.00 97.62 137 TYR A O 1
ATOM 1126 N N . THR A 1 138 ? 0.296 1.828 -21.886 1.00 97.75 138 THR A N 1
ATOM 1127 C CA . THR A 1 138 ? -0.588 0.755 -21.419 1.00 97.75 138 THR A CA 1
ATOM 1128 C C . THR A 1 138 ? -0.494 0.568 -19.911 1.00 97.75 138 THR A C 1
ATOM 1130 O O . THR A 1 138 ? -1.535 0.491 -19.262 1.00 97.75 138 THR A O 1
ATOM 1133 N N . SER A 1 139 ? 0.712 0.595 -19.337 1.00 96.38 139 SER A N 1
ATOM 1134 C CA . SER A 1 139 ? 0.904 0.472 -17.890 1.00 96.38 139 SER A CA 1
ATOM 1135 C C . SER A 1 139 ? 0.340 1.678 -17.143 1.00 96.38 139 SER A C 1
ATOM 1137 O O . SER A 1 139 ? -0.337 1.504 -16.137 1.00 96.38 139 SER A O 1
ATOM 1139 N N . ARG A 1 140 ? 0.500 2.902 -17.669 1.00 97.44 140 ARG A N 1
ATOM 1140 C CA . ARG A 1 140 ? -0.156 4.097 -17.110 1.00 97.44 140 ARG A CA 1
ATOM 1141 C C . ARG A 1 140 ? -1.678 4.005 -17.148 1.00 97.44 140 ARG A C 1
ATOM 1143 O O . ARG A 1 140 ? -2.327 4.395 -16.183 1.00 97.44 140 ARG A O 1
ATOM 1150 N N . LYS A 1 141 ? -2.253 3.489 -18.238 1.00 96.88 141 LYS A N 1
ATOM 1151 C CA . LYS A 1 141 ? -3.705 3.296 -18.350 1.00 96.88 141 LYS A CA 1
ATOM 1152 C C . LYS A 1 141 ? -4.208 2.251 -17.353 1.00 96.88 141 LYS A C 1
ATOM 1154 O O . LYS A 1 141 ? -5.237 2.473 -16.725 1.00 96.88 141 LYS A O 1
ATOM 1159 N N . GLN A 1 142 ? -3.483 1.143 -17.196 1.00 96.75 142 GLN A N 1
ATOM 1160 C CA . GLN A 1 142 ? -3.787 0.121 -16.192 1.00 96.75 142 GLN A CA 1
ATOM 1161 C C . GLN A 1 142 ? -3.685 0.693 -14.777 1.00 96.75 142 GLN A C 1
ATOM 1163 O O . GLN A 1 142 ? -4.628 0.558 -14.012 1.00 96.75 142 GLN A O 1
ATOM 1168 N N . LEU A 1 143 ? -2.605 1.413 -14.461 1.00 96.62 143 LEU A N 1
ATOM 1169 C CA . LEU A 1 143 ? -2.420 2.052 -13.159 1.00 96.62 143 LEU A CA 1
ATOM 1170 C C . LEU A 1 143 ? -3.562 3.019 -12.831 1.00 96.62 143 LEU A C 1
ATOM 1172 O O . LEU A 1 143 ? -4.076 2.987 -11.722 1.00 96.62 143 LEU A O 1
ATOM 1176 N N . ALA A 1 144 ? -3.992 3.845 -13.788 1.00 96.56 144 ALA A N 1
ATOM 1177 C CA . ALA A 1 144 ? -5.123 4.751 -13.590 1.00 96.56 144 ALA A CA 1
ATOM 1178 C C . ALA A 1 144 ? -6.443 3.994 -13.345 1.00 96.56 144 ALA A C 1
ATOM 1180 O O . ALA A 1 144 ? -7.238 4.401 -12.501 1.00 96.56 144 ALA A O 1
ATOM 1181 N N . ALA A 1 145 ? -6.669 2.881 -14.052 1.00 96.44 145 ALA A N 1
ATOM 1182 C CA . ALA A 1 145 ? -7.842 2.036 -13.834 1.00 96.44 145 ALA A CA 1
ATOM 1183 C C . ALA A 1 145 ? -7.814 1.358 -12.454 1.00 96.44 145 ALA A C 1
ATOM 1185 O O . ALA A 1 145 ? -8.834 1.332 -11.772 1.00 96.44 145 ALA A O 1
ATOM 1186 N N . GLU A 1 146 ? -6.659 0.852 -12.019 1.00 93.69 146 GLU A N 1
ATOM 1187 C CA . GLU A 1 146 ? -6.498 0.266 -10.683 1.00 93.69 146 GLU A CA 1
ATOM 1188 C C . GLU A 1 146 ? -6.625 1.321 -9.577 1.00 93.69 146 GLU A C 1
ATOM 1190 O O . GLU A 1 146 ? -7.266 1.067 -8.566 1.00 93.69 146 GLU A O 1
ATOM 1195 N N . GLN A 1 147 ? -6.106 2.536 -9.774 1.00 94.94 147 GLN A N 1
ATOM 1196 C CA . GLN A 1 147 ? -6.315 3.646 -8.837 1.00 94.94 147 GLN A CA 1
ATOM 1197 C C . GLN A 1 147 ? -7.801 3.964 -8.650 1.00 94.94 147 GLN A C 1
ATOM 1199 O O . GLN A 1 147 ? -8.238 4.156 -7.520 1.00 94.94 147 GLN A O 1
ATOM 1204 N N . TYR A 1 148 ? -8.579 3.981 -9.736 1.00 95.06 148 TYR A N 1
ATOM 1205 C CA . TYR A 1 148 ? -10.025 4.175 -9.653 1.00 95.06 148 TYR A CA 1
ATOM 1206 C C . TYR A 1 148 ? -10.699 3.047 -8.857 1.00 95.06 148 TYR A C 1
ATOM 1208 O O . TYR A 1 148 ? -11.413 3.323 -7.897 1.00 95.06 148 TYR A O 1
ATOM 1216 N N . LYS A 1 149 ? -10.372 1.783 -9.161 1.00 95.25 149 LYS A N 1
ATOM 1217 C CA . LYS A 1 149 ? -10.877 0.628 -8.400 1.00 95.25 149 LYS A CA 1
ATOM 1218 C C . LYS A 1 149 ? -10.495 0.675 -6.921 1.00 95.25 149 LYS A C 1
ATOM 1220 O O . LYS A 1 149 ? -11.297 0.293 -6.082 1.00 95.25 149 LYS A O 1
ATOM 1225 N N . HIS A 1 150 ? -9.289 1.130 -6.583 1.00 94.88 150 HIS A N 1
ATOM 1226 C CA . HIS A 1 150 ? -8.866 1.275 -5.190 1.00 94.88 150 HIS A CA 1
ATOM 1227 C C . HIS A 1 150 ? -9.678 2.334 -4.445 1.00 94.88 150 HIS A C 1
ATOM 1229 O O . HIS A 1 150 ? -9.992 2.131 -3.275 1.00 94.88 150 HIS A O 1
ATOM 1235 N N . VAL A 1 151 ? -10.028 3.443 -5.101 1.00 96.75 151 VAL A N 1
ATOM 1236 C CA . VAL A 1 151 ? -10.902 4.468 -4.513 1.00 96.75 151 VAL A CA 1
ATOM 1237 C C . VAL A 1 151 ? -12.307 3.910 -4.292 1.00 96.75 151 VAL A C 1
ATOM 1239 O O . VAL A 1 151 ? -12.861 4.093 -3.210 1.00 96.75 151 VAL A O 1
ATOM 1242 N N . ASP A 1 152 ? -12.854 3.186 -5.270 1.00 94.88 152 ASP A N 1
ATOM 1243 C CA . ASP A 1 152 ? -14.167 2.548 -5.139 1.00 94.88 152 ASP A CA 1
ATOM 1244 C C . ASP A 1 152 ? -14.171 1.498 -4.020 1.00 94.88 152 ASP A C 1
ATOM 1246 O O . ASP A 1 152 ? -15.034 1.537 -3.149 1.00 94.88 152 ASP A O 1
ATOM 1250 N N . MET A 1 153 ? -13.155 0.633 -3.966 1.00 95.50 153 MET A N 1
ATOM 1251 C CA . MET A 1 153 ? -12.998 -0.371 -2.910 1.00 95.50 153 MET A CA 1
ATOM 1252 C C . MET A 1 153 ? -12.815 0.269 -1.528 1.00 95.50 153 MET A C 1
ATOM 1254 O O . MET A 1 153 ? -13.355 -0.226 -0.545 1.00 95.50 153 MET A O 1
ATOM 1258 N N . ALA A 1 154 ? -12.088 1.386 -1.425 1.00 95.62 154 ALA A N 1
ATOM 1259 C CA . ALA A 1 154 ? -11.965 2.128 -0.170 1.00 95.62 154 ALA A CA 1
ATOM 1260 C C . ALA A 1 154 ? -13.305 2.736 0.272 1.00 95.62 154 ALA A C 1
ATOM 1262 O O . ALA A 1 154 ? -13.593 2.782 1.469 1.00 95.62 154 ALA A O 1
ATOM 1263 N N . ARG A 1 155 ? -14.138 3.176 -0.680 1.00 95.50 155 ARG A N 1
ATOM 1264 C CA . ARG A 1 155 ? -15.497 3.647 -0.401 1.00 95.50 155 ARG A CA 1
ATOM 1265 C C . ARG A 1 155 ? -16.392 2.506 0.081 1.00 95.50 155 ARG A C 1
ATOM 1267 O O . ARG A 1 155 ? -17.026 2.661 1.117 1.00 95.50 155 ARG A O 1
ATOM 1274 N N . GLU A 1 156 ? -16.391 1.370 -0.615 1.00 95.56 156 GLU A N 1
ATOM 1275 C CA . GLU A 1 156 ? -17.144 0.169 -0.222 1.00 95.56 156 GLU A CA 1
ATOM 1276 C C . GLU A 1 156 ? -16.727 -0.324 1.170 1.00 95.56 156 GLU A C 1
ATOM 1278 O O . GLU A 1 156 ? -17.577 -0.605 2.008 1.00 95.56 156 GLU A O 1
ATOM 1283 N N . LEU A 1 157 ? -15.425 -0.348 1.472 1.00 96.25 157 LEU A N 1
ATOM 1284 C CA . LEU A 1 157 ? -14.927 -0.664 2.815 1.00 96.25 157 LEU A CA 1
ATOM 1285 C C . LEU A 1 157 ? -15.421 0.332 3.872 1.00 96.25 157 LEU A C 1
ATOM 1287 O O . LEU A 1 157 ? -15.739 -0.070 4.987 1.00 96.25 157 LEU A O 1
ATOM 1291 N N . GLY A 1 158 ? -15.501 1.623 3.544 1.00 95.62 158 GLY A N 1
ATOM 1292 C CA . GLY A 1 158 ? -16.074 2.632 4.436 1.00 95.62 158 GLY A CA 1
ATOM 1293 C C . GLY A 1 158 ? -17.561 2.399 4.717 1.00 95.62 158 GLY A C 1
ATOM 1294 O O . GLY A 1 158 ? -17.990 2.505 5.865 1.00 95.62 158 GLY A O 1
ATOM 1295 N N . GLU A 1 159 ? -18.332 2.039 3.689 1.00 95.50 159 GLU A N 1
ATOM 1296 C CA . GLU A 1 159 ? -19.749 1.680 3.818 1.00 95.50 159 GLU A CA 1
ATOM 1297 C C . GLU A 1 159 ? -19.930 0.410 4.664 1.00 95.50 159 GLU A C 1
ATOM 1299 O O . GLU A 1 159 ? -20.762 0.395 5.571 1.00 95.50 159 GLU A O 1
ATOM 1304 N N . HIS A 1 160 ? -19.106 -0.618 4.438 1.00 95.12 160 HIS A N 1
ATOM 1305 C CA . HIS A 1 160 ? -19.118 -1.849 5.228 1.00 95.12 160 HIS A CA 1
ATOM 1306 C C . HIS A 1 160 ? -18.734 -1.614 6.687 1.00 95.12 160 HIS A C 1
ATOM 1308 O O . HIS A 1 160 ? -19.470 -2.052 7.560 1.00 95.12 160 HIS A O 1
ATOM 1314 N N . ASN A 1 161 ? -17.667 -0.862 6.967 1.00 95.44 161 ASN A N 1
ATOM 1315 C CA . ASN A 1 161 ? -17.290 -0.517 8.341 1.00 95.44 161 ASN A CA 1
ATOM 1316 C C . ASN A 1 161 ? -18.395 0.283 9.051 1.00 95.44 161 ASN A C 1
ATOM 1318 O O . ASN A 1 161 ? -18.637 0.096 10.241 1.00 95.44 161 ASN A O 1
ATOM 1322 N N . GLY A 1 162 ? -19.083 1.179 8.332 1.00 94.50 162 GLY A N 1
ATOM 1323 C CA . GLY A 1 162 ? -20.237 1.901 8.868 1.00 94.50 162 GLY A CA 1
ATOM 1324 C C . GLY A 1 162 ? -21.404 0.969 9.207 1.00 94.50 162 GLY A C 1
ATOM 1325 O O . GLY A 1 162 ? -21.996 1.089 10.280 1.00 94.50 162 GLY A O 1
ATOM 1326 N N . ALA A 1 163 ? -21.707 0.017 8.320 1.00 95.62 163 ALA A N 1
ATOM 1327 C CA . ALA A 1 163 ? -22.733 -0.996 8.547 1.00 95.62 163 ALA A CA 1
ATOM 1328 C C . ALA A 1 163 ? -22.365 -1.941 9.706 1.00 95.62 163 ALA A C 1
ATOM 1330 O O . ALA A 1 163 ? -23.206 -2.194 10.567 1.00 95.62 163 ALA A O 1
ATOM 1331 N N . GLU A 1 164 ? -21.115 -2.402 9.780 1.00 94.56 164 GLU A N 1
ATOM 1332 C CA . GLU A 1 164 ? -20.601 -3.204 10.895 1.00 94.56 164 GLU A CA 1
ATOM 1333 C C . GLU A 1 164 ? -20.716 -2.449 12.219 1.00 94.56 164 GLU A C 1
ATOM 1335 O O . GLU A 1 164 ? -21.264 -2.996 13.168 1.00 94.56 164 GLU A O 1
ATOM 1340 N N . GLY A 1 165 ? -20.334 -1.169 12.268 1.00 95.75 165 GLY A N 1
ATOM 1341 C CA . GLY A 1 165 ? -20.492 -0.351 13.473 1.00 95.75 165 GLY A CA 1
ATOM 1342 C C . GLY A 1 165 ? -21.953 -0.201 13.919 1.00 95.75 165 GLY A C 1
ATOM 1343 O O . GLY A 1 165 ? -22.240 -0.244 15.115 1.00 95.75 165 GLY A O 1
ATOM 1344 N N . SER A 1 166 ? -22.897 -0.070 12.977 1.00 95.88 166 SER A N 1
ATOM 1345 C CA . SER A 1 166 ? -24.330 -0.069 13.314 1.00 95.88 166 SER A CA 1
ATOM 1346 C C . SER A 1 166 ? -24.805 -1.424 13.849 1.00 95.88 166 SER A C 1
ATOM 1348 O O . SER A 1 166 ? -25.532 -1.470 14.838 1.00 95.88 166 SER A O 1
ATOM 1350 N N . LEU A 1 167 ? -24.328 -2.525 13.261 1.00 96.00 167 LEU A N 1
ATOM 1351 C CA . LEU A 1 167 ? -24.677 -3.878 13.684 1.00 96.00 167 LEU A CA 1
ATOM 1352 C C . LEU A 1 167 ? -24.082 -4.220 15.059 1.00 96.00 167 LEU A C 1
ATOM 1354 O O . LEU A 1 167 ? -24.735 -4.879 15.864 1.00 96.00 167 LEU A O 1
ATOM 1358 N N . GLU A 1 168 ? -22.866 -3.756 15.350 1.00 95.81 168 GLU A N 1
ATOM 1359 C CA . GLU A 1 168 ? -22.240 -3.874 16.670 1.00 95.81 168 GLU A CA 1
ATOM 1360 C C . GLU A 1 168 ? -23.017 -3.092 17.733 1.00 95.81 168 GLU A C 1
ATOM 1362 O O . GLU A 1 168 ? -23.234 -3.608 18.830 1.00 95.81 168 GLU A O 1
ATOM 1367 N N . ALA A 1 169 ? -23.485 -1.881 17.412 1.00 96.25 169 ALA A N 1
ATOM 1368 C CA . ALA A 1 169 ? -24.325 -1.101 18.318 1.00 96.25 169 ALA A CA 1
ATOM 1369 C C . ALA A 1 169 ? -25.655 -1.814 18.618 1.00 96.25 169 ALA A C 1
ATOM 1371 O O . ALA A 1 169 ? -26.051 -1.910 19.783 1.00 96.25 169 ALA A O 1
ATOM 1372 N N . ASP A 1 170 ? -26.305 -2.375 17.594 1.00 96.19 170 ASP A N 1
ATOM 1373 C CA . ASP A 1 170 ? -27.531 -3.164 17.751 1.00 96.19 170 ASP A CA 1
ATOM 1374 C C . ASP A 1 170 ? -27.283 -4.443 18.571 1.00 96.19 170 ASP A C 1
ATOM 1376 O O . ASP A 1 170 ? -28.083 -4.795 19.443 1.00 96.19 170 ASP A O 1
ATOM 1380 N N . TYR A 1 171 ? -26.154 -5.123 18.348 1.00 96.00 171 TYR A N 1
ATOM 1381 C CA . TYR A 1 171 ? -25.747 -6.291 19.131 1.00 96.00 171 TYR A CA 1
ATOM 1382 C C . TYR A 1 171 ? -25.518 -5.939 20.606 1.00 96.00 171 TYR A C 1
ATOM 1384 O O . TYR A 1 171 ? -25.989 -6.652 21.496 1.00 96.00 171 TYR A O 1
ATOM 1392 N N . GLN A 1 172 ? -24.838 -4.823 20.878 1.00 95.62 172 GLN A N 1
ATOM 1393 C CA . GLN A 1 172 ? -24.604 -4.336 22.235 1.00 95.62 172 GLN A CA 1
ATOM 1394 C C . GLN A 1 172 ? -25.933 -4.017 22.935 1.00 95.62 172 GLN A C 1
ATOM 1396 O O . GLN A 1 172 ? -26.164 -4.484 24.049 1.00 95.62 172 GLN A O 1
ATOM 1401 N N . ALA A 1 173 ? -26.847 -3.315 22.257 1.00 96.56 173 ALA A N 1
ATOM 1402 C CA . ALA A 1 173 ? -28.174 -3.010 22.787 1.00 96.56 173 ALA A CA 1
ATOM 1403 C C . ALA A 1 173 ? -28.990 -4.283 23.076 1.00 96.56 173 ALA A C 1
ATOM 1405 O O . ALA A 1 173 ? -29.617 -4.401 24.130 1.00 96.56 173 ALA A O 1
ATOM 1406 N N . ALA A 1 174 ? -28.954 -5.274 22.179 1.00 96.62 174 ALA A N 1
ATOM 1407 C CA . ALA A 1 174 ? -29.605 -6.564 22.396 1.00 96.62 174 ALA A CA 1
ATOM 1408 C C . ALA A 1 174 ? -29.008 -7.328 23.593 1.00 96.62 174 ALA A C 1
ATOM 1410 O O . ALA A 1 174 ? -29.749 -7.929 24.374 1.00 96.62 174 ALA A O 1
ATOM 1411 N N . SER A 1 175 ? -27.685 -7.275 23.771 1.00 96.25 175 SER A N 1
ATOM 1412 C CA . SER A 1 175 ? -26.990 -7.847 24.931 1.00 96.25 175 SER A CA 1
ATOM 1413 C C . SER A 1 175 ? -27.407 -7.162 26.238 1.00 96.25 175 SER A C 1
ATOM 1415 O O . SER A 1 175 ? -27.722 -7.834 27.223 1.00 96.25 175 SER A O 1
ATOM 1417 N N . ASP A 1 176 ? -27.507 -5.832 26.244 1.00 96.31 176 ASP A N 1
ATOM 1418 C CA . ASP A 1 176 ? -27.981 -5.068 27.401 1.00 96.31 176 ASP A CA 1
ATOM 1419 C C . ASP A 1 176 ? -29.437 -5.416 27.745 1.00 96.31 176 ASP A C 1
ATOM 1421 O O . ASP A 1 176 ? -29.765 -5.661 28.910 1.00 96.31 176 ASP A O 1
ATOM 1425 N N . HIS A 1 177 ? -30.307 -5.537 26.737 1.00 95.50 177 HIS A N 1
ATOM 1426 C CA . HIS A 1 177 ? -31.679 -6.010 26.924 1.00 95.50 177 HIS A CA 1
ATOM 1427 C C . HIS A 1 177 ? -31.736 -7.432 27.491 1.00 95.50 177 HIS A C 1
ATOM 1429 O O . HIS A 1 177 ? -32.523 -7.691 28.404 1.00 95.50 177 HIS A O 1
ATOM 1435 N N . LEU A 1 178 ? -30.887 -8.346 27.016 1.00 96.25 178 LEU A N 1
ATOM 1436 C CA . LEU A 1 178 ? -30.797 -9.697 27.565 1.00 96.25 178 LEU A CA 1
ATOM 1437 C C . LEU A 1 178 ? -30.380 -9.674 29.042 1.00 96.25 178 LEU A C 1
ATOM 1439 O O . LEU A 1 178 ? -30.991 -10.362 29.860 1.00 96.25 178 LEU A O 1
ATOM 1443 N N . ASN A 1 179 ? -29.389 -8.858 29.403 1.00 96.31 179 ASN A N 1
ATOM 1444 C CA . ASN A 1 179 ? -28.941 -8.708 30.788 1.00 96.31 179 ASN A CA 1
ATOM 1445 C C . ASN A 1 179 ? -30.049 -8.151 31.695 1.00 96.31 179 ASN A C 1
ATOM 1447 O O . ASN A 1 179 ? -30.222 -8.620 32.827 1.00 96.31 179 ASN A O 1
ATOM 1451 N N . LEU A 1 180 ? -30.834 -7.189 31.200 1.00 96.94 180 LEU A N 1
ATOM 1452 C CA . LEU A 1 180 ? -32.001 -6.660 31.908 1.00 96.94 180 LEU A CA 1
ATOM 1453 C C . LEU A 1 180 ? -33.060 -7.743 32.129 1.00 96.94 180 LEU A C 1
ATOM 1455 O O . LEU A 1 180 ? -33.525 -7.906 33.255 1.00 96.94 180 LEU A O 1
ATOM 1459 N N . VAL A 1 181 ? -33.394 -8.524 31.098 1.00 96.94 181 VAL A N 1
ATOM 1460 C CA . VAL A 1 181 ? -34.372 -9.622 31.199 1.00 96.94 181 VAL A CA 1
ATOM 1461 C C . VAL A 1 181 ? -33.894 -10.705 32.167 1.00 96.94 181 VAL A C 1
ATOM 1463 O O . VAL A 1 181 ? -34.665 -11.156 33.009 1.00 96.94 181 VAL A O 1
ATOM 1466 N N . GLN A 1 182 ? -32.617 -11.090 32.118 1.00 96.31 182 GLN A N 1
ATOM 1467 C CA . GLN A 1 182 ? -32.048 -12.047 33.073 1.00 96.31 182 GLN A CA 1
ATOM 1468 C C . GLN A 1 182 ? -32.087 -11.520 34.511 1.00 96.31 182 GLN A C 1
ATOM 1470 O O . GLN A 1 182 ? -32.369 -12.270 35.444 1.00 96.31 182 GLN A O 1
ATOM 1475 N N . THR A 1 183 ? -31.814 -10.229 34.707 1.00 96.62 183 THR A N 1
ATOM 1476 C CA . THR A 1 183 ? -31.899 -9.601 36.030 1.00 96.62 183 THR A CA 1
ATOM 1477 C C . THR A 1 183 ? -33.343 -9.555 36.520 1.00 96.62 183 THR A C 1
ATOM 1479 O O . THR A 1 183 ? -33.592 -9.879 37.678 1.00 96.62 183 THR A O 1
ATOM 1482 N N . ALA A 1 184 ? -34.292 -9.218 35.644 1.00 95.25 184 ALA A N 1
ATOM 1483 C CA . ALA A 1 184 ? -35.717 -9.246 35.951 1.00 95.25 184 ALA A CA 1
ATOM 1484 C C . ALA A 1 184 ? -36.177 -10.656 36.350 1.00 95.25 184 ALA A C 1
ATOM 1486 O O . ALA A 1 184 ? -36.858 -10.798 37.360 1.00 95.25 184 ALA A O 1
ATOM 1487 N N . LEU A 1 185 ? -35.727 -11.698 35.643 1.00 96.50 185 LEU A N 1
ATOM 1488 C CA . LEU A 1 185 ? -36.030 -13.089 35.990 1.00 96.50 185 LEU A CA 1
ATOM 1489 C C . LEU A 1 185 ? -35.487 -13.469 37.376 1.00 96.50 185 LEU A C 1
ATOM 1491 O O . LEU A 1 185 ? -36.209 -14.048 38.178 1.00 96.50 185 LEU A O 1
ATOM 1495 N N . ARG A 1 186 ? -34.249 -13.084 37.711 1.00 96.44 186 ARG A N 1
ATOM 1496 C CA . ARG A 1 186 ? -33.694 -13.325 39.058 1.00 96.44 186 ARG A CA 1
ATOM 1497 C C . ARG A 1 186 ? -34.467 -12.591 40.153 1.00 96.44 186 ARG A C 1
ATOM 1499 O O . ARG A 1 186 ? -34.582 -13.105 41.261 1.00 96.44 186 ARG A O 1
ATOM 1506 N N . GLN A 1 187 ? -34.952 -11.378 39.879 1.00 94.88 187 GLN A N 1
ATOM 1507 C CA . GLN A 1 187 ? -35.806 -10.660 40.829 1.00 94.88 187 GLN A CA 1
ATOM 1508 C C . GLN A 1 187 ? -37.161 -11.350 40.976 1.00 94.88 187 GLN A C 1
ATOM 1510 O O . GLN A 1 187 ? -37.649 -11.448 42.094 1.00 94.88 187 GLN A O 1
ATOM 1515 N N . GLN A 1 188 ? -37.720 -11.888 39.891 1.00 96.31 188 GLN A N 1
ATOM 1516 C CA . GLN A 1 188 ? -38.945 -12.682 39.940 1.00 96.31 188 GLN A CA 1
ATOM 1517 C C . GLN A 1 188 ? -38.767 -13.936 40.808 1.00 96.31 188 GLN A C 1
ATOM 1519 O O . GLN A 1 188 ? -39.534 -14.132 41.743 1.00 96.31 188 GLN A O 1
ATOM 1524 N N . GLU A 1 189 ? -37.697 -14.712 40.603 1.00 95.94 189 GLU A N 1
ATOM 1525 C CA . GLU A 1 189 ? -37.371 -15.867 41.461 1.00 95.94 189 GLU A CA 1
ATOM 1526 C C . GLU A 1 189 ? -37.188 -15.464 42.934 1.00 95.94 189 GLU A C 1
ATOM 1528 O O . GLU A 1 189 ? -37.480 -16.231 43.850 1.00 95.94 189 GLU A O 1
ATOM 1533 N N . LYS A 1 190 ? -36.664 -14.259 43.186 1.00 97.44 190 LYS A N 1
ATOM 1534 C CA . LYS A 1 190 ? -36.489 -13.728 44.540 1.00 97.44 190 LYS A CA 1
ATOM 1535 C C . LYS A 1 190 ? -37.823 -13.334 45.178 1.00 97.44 190 LYS A C 1
ATOM 1537 O O . LYS A 1 190 ? -37.988 -13.560 46.371 1.00 97.44 190 LYS A O 1
ATOM 1542 N N . ILE A 1 191 ? -38.746 -12.769 44.401 1.00 95.81 191 ILE A N 1
ATOM 1543 C CA . ILE A 1 191 ? -40.114 -12.473 44.843 1.00 95.81 191 ILE A CA 1
ATOM 1544 C C . ILE A 1 191 ? -40.827 -13.775 45.206 1.00 95.81 191 ILE A C 1
ATOM 1546 O O . ILE A 1 191 ? -41.332 -13.870 46.314 1.00 95.81 191 ILE A O 1
ATOM 1550 N N . GLU A 1 192 ? -40.763 -14.800 44.353 1.00 96.25 192 GLU A N 1
ATOM 1551 C CA . GLU A 1 192 ? -41.388 -16.108 44.616 1.00 96.25 192 GLU A CA 1
ATOM 1552 C C . GLU A 1 192 ? -40.862 -16.759 45.906 1.00 96.25 192 GLU A C 1
ATOM 1554 O O . G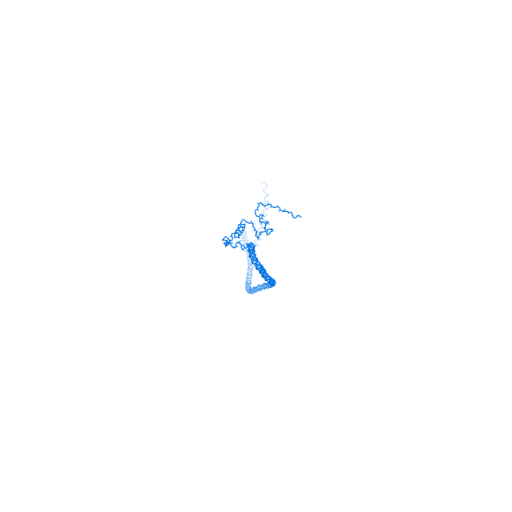LU A 1 192 ? -41.624 -17.337 46.677 1.00 96.25 192 GLU A O 1
ATOM 1559 N N . ARG A 1 193 ? -39.559 -16.625 46.197 1.00 96.56 193 ARG A N 1
ATOM 1560 C CA . ARG A 1 193 ? -38.996 -17.081 47.480 1.00 96.56 193 ARG A CA 1
ATOM 1561 C C . ARG A 1 193 ? -39.532 -16.289 48.665 1.00 96.56 193 ARG A C 1
ATOM 1563 O O . ARG A 1 193 ? -39.852 -16.888 49.679 1.00 96.56 193 ARG A O 1
ATOM 1570 N N . TYR A 1 194 ? -39.629 -14.965 48.549 1.00 96.00 194 TYR A N 1
ATOM 1571 C CA . TYR A 1 194 ? -40.184 -14.143 49.623 1.00 96.00 194 TYR A CA 1
ATOM 1572 C C . TYR A 1 194 ? -41.674 -14.385 49.844 1.00 96.00 194 TYR A C 1
ATOM 1574 O O . TYR A 1 194 ? -42.117 -14.324 50.983 1.00 96.00 194 TYR A O 1
ATOM 1582 N N . GLU A 1 195 ? -42.437 -14.679 48.795 1.00 96.19 195 GLU A N 1
ATOM 1583 C CA . GLU A 1 195 ? -43.832 -15.104 48.921 1.00 96.19 195 GLU A CA 1
ATOM 1584 C C . GLU A 1 195 ? -43.926 -16.420 49.709 1.00 96.19 195 GLU A C 1
ATOM 1586 O O . GLU A 1 195 ? -44.678 -16.486 50.678 1.00 96.19 195 GLU A O 1
ATOM 1591 N N . ALA A 1 196 ? -43.084 -17.412 49.397 1.00 96.50 196 ALA A N 1
ATOM 1592 C CA . ALA A 1 196 ? -43.019 -18.660 50.162 1.00 96.50 196 ALA A CA 1
ATOM 1593 C C . ALA A 1 196 ? -42.561 -18.455 51.623 1.00 96.50 196 ALA A C 1
ATOM 1595 O O . ALA A 1 196 ? -43.144 -19.032 52.540 1.00 96.50 196 ALA A O 1
ATOM 1596 N N . ASP A 1 197 ? -41.552 -17.607 51.862 1.00 96.50 197 ASP A N 1
ATOM 1597 C CA . ASP A 1 197 ? -41.087 -17.272 53.216 1.00 96.50 197 ASP A CA 1
ATOM 1598 C C . ASP A 1 197 ? -42.191 -16.567 54.029 1.00 96.50 197 ASP A C 1
ATOM 1600 O O . ASP A 1 197 ? -42.316 -16.788 55.234 1.00 96.50 197 ASP A O 1
ATOM 1604 N N . LEU A 1 198 ? -43.002 -15.712 53.391 1.00 95.12 198 LEU A N 1
ATOM 1605 C CA . LEU A 1 198 ? -44.142 -15.051 54.033 1.00 95.12 198 LEU A CA 1
ATOM 1606 C C . LEU A 1 198 ? -45.238 -16.050 54.408 1.00 95.12 198 LEU A C 1
ATOM 1608 O O . LEU A 1 198 ? -45.782 -15.939 55.504 1.00 95.12 198 LEU A O 1
ATOM 1612 N N . GLU A 1 199 ? -45.533 -17.026 53.547 1.00 96.00 199 GLU A N 1
ATOM 1613 C CA . GLU A 1 199 ? -46.467 -18.113 53.866 1.00 96.00 199 GLU A CA 1
ATOM 1614 C C . GLU A 1 199 ? -45.973 -18.940 55.067 1.00 96.00 199 GLU A C 1
ATOM 1616 O O . GLU A 1 199 ? -46.739 -19.195 55.997 1.00 96.00 199 GLU A O 1
ATOM 1621 N N . GLU A 1 200 ? -44.682 -19.296 55.117 1.00 96.12 200 GLU A N 1
ATOM 1622 C CA . GLU A 1 200 ? -44.099 -20.007 56.266 1.00 96.12 200 GLU A CA 1
ATOM 1623 C C . GLU A 1 200 ? -44.151 -19.165 57.553 1.00 96.12 200 GLU A C 1
ATOM 1625 O O . GLU A 1 200 ? -44.505 -19.666 58.625 1.00 96.12 200 GLU A O 1
ATOM 1630 N N . LEU A 1 201 ? -43.808 -17.877 57.467 1.00 94.50 201 LEU A N 1
ATOM 1631 C CA . LEU A 1 201 ? -43.879 -16.963 58.607 1.00 94.50 201 LEU A CA 1
ATOM 1632 C C . LEU A 1 201 ? -45.311 -16.755 59.090 1.00 94.50 201 LEU A C 1
ATOM 1634 O O . LEU A 1 201 ? -45.512 -16.607 60.292 1.00 94.50 201 LEU A O 1
ATOM 1638 N N . GLN A 1 202 ? -46.292 -16.760 58.189 1.00 95.88 202 GLN A N 1
ATOM 1639 C CA . GLN A 1 202 ? -47.695 -16.667 58.560 1.00 95.88 202 GLN A CA 1
ATOM 1640 C C . GLN A 1 202 ? -48.125 -17.884 59.386 1.00 95.88 202 GLN A C 1
ATOM 1642 O O . GLN A 1 202 ? -48.714 -17.700 60.447 1.00 95.88 202 GLN A O 1
ATOM 1647 N N . ILE A 1 203 ? -47.740 -19.097 58.976 1.00 95.31 203 ILE A N 1
ATOM 1648 C CA . ILE A 1 203 ? -48.002 -20.319 59.754 1.00 95.31 203 ILE A CA 1
ATOM 1649 C C . ILE A 1 203 ? -47.337 -20.231 61.136 1.00 95.31 203 ILE A C 1
ATOM 1651 O O . ILE A 1 203 ? -47.984 -20.454 62.154 1.00 95.31 203 ILE A O 1
ATOM 1655 N N . ARG A 1 204 ? -46.061 -19.826 61.205 1.00 94.69 204 ARG A N 1
ATOM 1656 C CA . ARG A 1 204 ? -45.364 -19.660 62.496 1.00 94.69 204 ARG A CA 1
ATOM 1657 C C . ARG A 1 204 ? -45.991 -18.593 63.389 1.00 94.69 204 ARG A C 1
ATOM 1659 O O . ARG A 1 204 ? -45.931 -18.707 64.610 1.00 94.69 204 ARG A O 1
ATOM 1666 N N . LEU A 1 205 ? -46.535 -17.530 62.802 1.00 94.31 205 LEU A N 1
ATOM 1667 C CA . LEU A 1 205 ? -47.230 -16.481 63.540 1.00 94.31 205 LEU A CA 1
ATOM 1668 C C . LEU A 1 205 ? -48.548 -17.009 64.115 1.00 94.31 205 LEU A C 1
ATOM 1670 O O . LEU A 1 205 ? -48.881 -16.683 65.249 1.00 94.31 205 LEU A O 1
ATOM 1674 N N . GLU A 1 206 ? -49.282 -17.821 63.355 1.00 94.00 206 GLU A N 1
ATOM 1675 C CA . GLU A 1 206 ? -50.485 -18.508 63.833 1.00 94.00 206 GLU A CA 1
ATOM 1676 C C . GLU A 1 206 ? -50.145 -19.435 65.012 1.00 94.00 206 GLU A C 1
ATOM 1678 O O . GLU A 1 206 ? -50.738 -19.279 66.077 1.00 94.00 206 GLU A O 1
ATOM 1683 N N . GLU A 1 207 ? -49.108 -20.272 64.893 1.00 93.25 207 GLU A N 1
ATOM 1684 C CA . GLU A 1 207 ? -48.610 -21.116 65.995 1.00 93.25 207 GLU A CA 1
ATOM 1685 C C . GLU A 1 207 ? -48.208 -20.288 67.232 1.00 93.25 207 GLU A C 1
ATOM 1687 O O . GLU A 1 207 ? -48.549 -20.626 68.365 1.00 93.25 207 GLU A O 1
ATOM 1692 N N . GLN A 1 208 ? -47.491 -19.172 67.048 1.00 92.81 208 GLN A N 1
ATOM 1693 C CA . GLN A 1 208 ? -47.124 -18.294 68.165 1.00 92.81 208 GLN A CA 1
ATOM 1694 C C . GLN A 1 208 ? -48.336 -17.608 68.798 1.00 92.81 208 GLN A C 1
ATOM 1696 O O . GLN A 1 208 ? -48.360 -17.445 70.016 1.00 92.81 208 GLN A O 1
ATOM 1701 N N . ASN A 1 209 ? -49.332 -17.206 68.006 1.00 93.94 209 ASN A N 1
ATOM 1702 C CA . ASN A 1 209 ? -50.562 -16.613 68.524 1.00 93.94 209 ASN A CA 1
ATOM 1703 C C . ASN A 1 209 ? -51.355 -17.617 69.367 1.00 93.94 209 ASN A C 1
ATOM 1705 O O . ASN A 1 209 ? -51.907 -17.217 70.388 1.00 93.94 209 ASN A O 1
ATOM 1709 N N . GLU A 1 210 ? -51.374 -18.898 68.992 1.00 93.50 210 GLU A N 1
ATOM 1710 C CA . GLU A 1 210 ? -51.968 -19.956 69.818 1.00 93.50 210 GLU A CA 1
ATOM 1711 C C . GLU A 1 210 ? -51.244 -20.083 71.165 1.00 93.50 210 GLU A C 1
ATOM 1713 O O . GLU A 1 210 ? -51.886 -20.027 72.210 1.00 93.50 210 GLU A O 1
ATOM 1718 N N . VAL A 1 211 ? -49.906 -20.131 71.170 1.00 94.69 211 VAL A N 1
ATOM 1719 C CA . VAL A 1 211 ? -49.120 -20.184 72.420 1.00 94.69 211 VAL A CA 1
ATOM 1720 C C . VAL A 1 211 ? -49.350 -18.946 73.294 1.00 94.69 211 VAL A C 1
ATOM 1722 O O . VAL A 1 211 ? -49.420 -19.050 74.518 1.00 94.69 211 VAL A O 1
ATOM 1725 N N . VAL A 1 212 ? -49.464 -17.759 72.691 1.00 94.81 212 VAL A N 1
ATOM 1726 C CA . VAL A 1 212 ? -49.779 -16.522 73.424 1.00 94.81 212 VAL A CA 1
ATOM 1727 C C . VAL A 1 212 ? -51.193 -16.573 74.002 1.00 94.81 212 VAL A C 1
ATOM 1729 O O . VAL A 1 212 ? -51.383 -16.133 75.134 1.00 94.81 212 VAL A O 1
ATOM 1732 N N . ALA A 1 213 ? -52.166 -17.122 73.272 1.00 92.81 213 ALA A N 1
ATOM 1733 C CA . ALA A 1 213 ? -53.526 -17.301 73.770 1.00 92.81 213 ALA A CA 1
ATOM 1734 C C . ALA A 1 213 ? -53.567 -18.281 74.956 1.00 92.81 213 ALA A C 1
ATOM 1736 O O . ALA A 1 213 ? -54.142 -17.948 75.987 1.00 92.81 213 ALA A O 1
ATOM 1737 N N . GLU A 1 214 ? -52.878 -19.424 74.869 1.00 92.81 214 GLU A N 1
ATOM 1738 C CA . GLU A 1 214 ? -52.752 -20.372 75.988 1.00 92.81 214 GLU A CA 1
ATOM 1739 C C . GLU A 1 214 ? -52.070 -19.731 77.208 1.00 92.81 214 GLU A C 1
ATOM 1741 O O . GLU A 1 214 ? -52.506 -19.908 78.347 1.00 92.81 214 GLU A O 1
ATOM 1746 N N . ALA A 1 215 ? -51.003 -18.956 76.992 1.00 91.69 215 ALA A N 1
ATOM 1747 C CA . ALA A 1 215 ? -50.324 -18.241 78.068 1.00 91.69 215 ALA A CA 1
ATOM 1748 C C . ALA A 1 215 ? -51.223 -17.175 78.717 1.00 91.69 215 ALA A C 1
ATOM 1750 O O . ALA A 1 215 ? -51.144 -16.986 79.931 1.00 91.69 215 ALA A O 1
ATOM 1751 N N . ALA A 1 216 ? -52.075 -16.507 77.932 1.00 92.69 216 ALA A N 1
ATOM 1752 C CA . ALA A 1 216 ? -53.056 -15.551 78.434 1.00 92.69 216 ALA A CA 1
ATOM 1753 C C . ALA A 1 216 ? -54.142 -16.243 79.273 1.00 92.69 216 ALA A C 1
ATOM 1755 O O . ALA A 1 216 ? -54.411 -15.793 80.380 1.00 92.69 216 ALA A O 1
ATOM 1756 N N . GLU A 1 217 ? -54.683 -17.383 78.829 1.00 92.69 217 GLU A N 1
ATOM 1757 C CA . GLU A 1 217 ? -55.640 -18.170 79.626 1.00 92.69 217 GLU A CA 1
ATOM 1758 C C . GLU A 1 217 ? -55.025 -18.634 80.956 1.00 92.69 217 GLU A C 1
ATOM 1760 O O . GLU A 1 217 ? -55.625 -18.490 82.022 1.00 92.69 217 GLU A O 1
ATOM 1765 N N . MET A 1 218 ? -53.783 -19.127 80.923 1.00 91.19 218 MET A N 1
ATOM 1766 C CA . MET A 1 218 ? -53.046 -19.496 82.136 1.00 91.19 218 MET A CA 1
ATOM 1767 C C . MET A 1 218 ? -52.787 -18.294 83.052 1.00 91.19 218 MET A C 1
ATOM 1769 O O . MET A 1 218 ? -52.745 -18.448 84.276 1.00 91.19 218 MET A O 1
ATOM 1773 N N . GLN A 1 219 ? -52.566 -17.104 82.488 1.00 91.88 219 GLN A N 1
ATOM 1774 C CA . GLN A 1 219 ? -52.422 -15.877 83.264 1.00 91.88 219 GLN A CA 1
ATOM 1775 C C . GLN A 1 219 ? -53.745 -15.505 83.938 1.00 91.88 219 GLN A C 1
ATOM 1777 O O . GLN A 1 219 ? -53.733 -15.285 85.146 1.00 91.88 219 GLN A O 1
ATOM 1782 N N . ASP A 1 220 ? -54.863 -15.533 83.213 1.00 92.19 220 ASP A N 1
ATOM 1783 C CA . ASP A 1 220 ? -56.198 -15.248 83.751 1.00 92.19 220 ASP A CA 1
ATOM 1784 C C . ASP A 1 220 ? -56.560 -16.213 84.897 1.00 92.19 220 ASP A C 1
ATOM 1786 O O . ASP A 1 220 ? -57.058 -15.795 85.944 1.00 92.19 220 ASP A O 1
ATOM 1790 N N . GLU A 1 221 ? -56.249 -17.510 84.763 1.00 91.69 221 GLU A N 1
ATOM 1791 C CA . GLU A 1 221 ? -56.443 -18.484 85.846 1.00 91.69 221 GLU A CA 1
ATOM 1792 C C . GLU A 1 221 ? -55.591 -18.173 87.085 1.00 91.69 221 GLU A C 1
ATOM 1794 O O . GLU A 1 221 ? -56.045 -18.335 88.224 1.00 91.69 221 GLU A O 1
ATOM 1799 N N . ASN A 1 222 ? -54.339 -17.757 86.884 1.00 89.94 222 ASN A N 1
ATOM 1800 C CA . ASN A 1 222 ? -53.445 -17.398 87.979 1.00 89.94 222 ASN A CA 1
ATOM 1801 C C . ASN A 1 222 ? -53.866 -16.088 88.651 1.00 89.94 222 ASN A C 1
ATOM 1803 O O . ASN A 1 222 ? -53.787 -16.004 89.875 1.00 89.94 222 ASN A O 1
ATOM 1807 N N . GLU A 1 223 ? -54.334 -15.103 87.884 1.00 90.56 223 GLU A N 1
ATOM 1808 C CA . GLU A 1 223 ? -54.900 -13.857 88.404 1.00 90.56 223 GLU A CA 1
ATOM 1809 C C . GLU A 1 223 ? -56.151 -14.149 89.237 1.00 90.56 223 GLU A C 1
ATOM 1811 O O . GLU A 1 223 ? -56.208 -13.741 90.393 1.00 90.56 223 GLU A O 1
ATOM 1816 N N . ALA A 1 224 ? -57.076 -14.981 88.749 1.00 90.88 224 ALA A N 1
ATOM 1817 C CA . ALA A 1 224 ? -58.252 -15.391 89.521 1.00 90.88 224 ALA A CA 1
ATOM 1818 C C . ALA A 1 224 ? -57.885 -16.127 90.826 1.00 90.88 224 ALA A C 1
ATOM 1820 O O . ALA A 1 224 ? -58.511 -15.924 91.869 1.00 90.88 224 ALA A O 1
ATOM 1821 N N . ARG A 1 225 ? -56.850 -16.981 90.801 1.00 91.25 225 ARG A N 1
ATOM 1822 C CA . ARG A 1 225 ? -56.327 -17.632 92.017 1.00 91.25 225 ARG A CA 1
ATOM 1823 C C . ARG A 1 225 ? -55.678 -16.636 92.973 1.00 91.25 225 ARG A C 1
ATOM 1825 O O . ARG A 1 225 ? -55.834 -16.790 94.183 1.00 91.25 225 ARG A O 1
ATOM 1832 N N . ALA A 1 226 ? -54.946 -15.653 92.453 1.00 90.19 226 ALA A N 1
ATOM 1833 C CA . ALA A 1 226 ? -54.333 -14.604 93.254 1.00 90.19 226 ALA A CA 1
ATOM 1834 C C . ALA A 1 226 ? -55.405 -13.730 93.919 1.00 90.19 226 ALA A C 1
ATOM 1836 O O . ALA A 1 226 ? -55.343 -13.543 95.129 1.00 90.19 226 ALA A O 1
ATOM 1837 N N . GLU A 1 227 ? -56.429 -13.300 93.178 1.00 91.50 227 GLU A N 1
ATOM 1838 C CA . GLU A 1 227 ? -57.570 -12.546 93.711 1.00 91.50 227 GLU A CA 1
ATOM 1839 C C . GLU A 1 227 ? -58.316 -13.329 94.801 1.00 91.50 227 GLU A C 1
ATOM 1841 O O . GLU A 1 227 ? -58.624 -12.783 95.860 1.00 91.50 227 GLU A O 1
ATOM 1846 N N . ALA A 1 228 ? -58.565 -14.628 94.595 1.00 90.56 228 ALA A N 1
ATOM 1847 C CA . ALA A 1 228 ? -59.188 -15.476 95.613 1.00 90.56 228 ALA A CA 1
ATOM 1848 C C . ALA A 1 228 ? -58.329 -15.577 96.887 1.00 90.56 228 ALA A C 1
ATOM 1850 O O . ALA A 1 228 ? -58.849 -15.441 97.994 1.00 90.56 228 ALA A O 1
ATOM 1851 N N . ALA A 1 229 ? -57.014 -15.764 96.740 1.00 88.44 229 ALA A N 1
ATOM 1852 C CA . ALA A 1 229 ? -56.091 -15.800 97.871 1.00 88.44 229 ALA A CA 1
ATOM 1853 C C . ALA A 1 229 ? -55.997 -14.442 98.591 1.00 88.44 229 ALA A C 1
ATOM 1855 O O . ALA A 1 229 ? -55.909 -14.406 99.818 1.00 88.44 229 ALA A O 1
ATOM 1856 N N . GLU A 1 230 ? -56.037 -13.323 97.862 1.00 88.62 230 GLU A N 1
ATOM 1857 C CA . GLU A 1 230 ? -56.082 -11.979 98.448 1.00 88.62 230 GLU A CA 1
ATOM 1858 C C . GLU A 1 230 ? -57.361 -11.763 99.264 1.00 88.62 230 GLU A C 1
ATOM 1860 O O . GLU A 1 230 ? -57.283 -11.290 100.400 1.00 88.62 230 GLU A O 1
ATOM 1865 N N . LEU A 1 231 ? -58.518 -12.187 98.744 1.00 91.25 231 LEU A N 1
ATOM 1866 C CA . LEU A 1 231 ? -59.794 -12.129 99.464 1.00 91.25 231 LEU A CA 1
ATOM 1867 C C . LEU A 1 231 ? -59.783 -12.985 100.738 1.00 91.25 231 LEU A C 1
ATOM 1869 O O . LEU A 1 231 ? -60.225 -12.514 101.785 1.00 91.25 231 LEU A O 1
ATOM 1873 N N . GLU A 1 232 ? -59.244 -14.207 100.682 1.00 88.75 232 GLU A N 1
ATOM 1874 C CA . GLU A 1 232 ? -59.081 -15.058 101.871 1.00 88.75 232 GLU A CA 1
ATOM 1875 C C . GLU A 1 232 ? -58.171 -14.396 102.915 1.00 88.75 232 GLU A C 1
ATOM 1877 O O . GLU A 1 232 ? -58.474 -14.395 104.111 1.00 88.75 232 GLU A O 1
ATOM 1882 N N . VAL A 1 233 ? -57.059 -13.794 102.481 1.00 91.31 233 VAL A N 1
ATOM 1883 C CA . VAL A 1 233 ? -56.147 -13.067 103.371 1.00 91.31 233 VAL A CA 1
ATOM 1884 C C . VAL A 1 233 ? -56.841 -11.864 104.007 1.00 91.31 233 VAL A C 1
ATOM 1886 O O . VAL A 1 233 ? -56.643 -11.616 105.198 1.00 91.31 233 VAL A O 1
ATOM 1889 N N . ASP A 1 234 ? -57.650 -11.119 103.261 1.00 91.25 234 ASP A N 1
ATOM 1890 C CA . ASP A 1 234 ? -58.385 -9.972 103.790 1.00 91.25 234 ASP A CA 1
ATOM 1891 C C . ASP A 1 234 ? -59.506 -10.386 104.755 1.00 91.25 234 ASP A C 1
ATOM 1893 O O . ASP A 1 234 ? -59.685 -9.743 105.795 1.00 91.25 234 ASP A O 1
ATOM 1897 N N . GLU A 1 235 ? -60.186 -11.507 104.501 1.00 92.38 235 GLU A N 1
ATOM 1898 C CA . GLU A 1 235 ? -61.133 -12.091 105.453 1.00 92.38 235 GLU A CA 1
ATOM 1899 C C . GLU A 1 235 ? -60.423 -12.503 106.752 1.00 92.38 235 GLU A C 1
ATOM 1901 O O . GLU A 1 235 ? -60.860 -12.133 107.846 1.00 92.38 235 GLU A O 1
ATOM 1906 N N . LEU A 1 236 ? -59.277 -13.185 106.654 1.00 89.69 236 LEU A N 1
ATOM 1907 C CA . LEU A 1 236 ? -58.462 -13.551 107.815 1.00 89.69 236 LEU A CA 1
ATOM 1908 C C . LEU A 1 236 ? -57.937 -12.322 108.569 1.00 89.69 236 LEU A C 1
ATOM 1910 O O . LEU A 1 236 ? -57.914 -12.336 109.800 1.00 89.69 236 LEU A O 1
ATOM 1914 N N . LYS A 1 237 ? -57.547 -11.244 107.873 1.00 90.31 237 LYS A N 1
ATOM 1915 C CA . LYS A 1 237 ? -57.171 -9.970 108.514 1.00 90.31 237 LYS A CA 1
ATOM 1916 C C . LYS A 1 237 ? -58.342 -9.371 109.290 1.00 90.31 237 LYS A C 1
ATOM 1918 O O . LYS A 1 237 ? -58.128 -8.918 110.412 1.00 90.31 237 LYS A O 1
ATOM 1923 N N . SER A 1 238 ? -59.552 -9.376 108.726 1.00 91.25 238 SER A N 1
ATOM 1924 C CA . SER A 1 238 ? -60.755 -8.883 109.410 1.00 91.25 238 SER A CA 1
ATOM 1925 C C . SER A 1 238 ? -61.064 -9.720 110.649 1.00 91.25 238 SER A C 1
ATOM 1927 O O . SER A 1 238 ? -61.221 -9.171 111.737 1.00 91.25 238 SER A O 1
ATOM 1929 N N . GLN A 1 239 ? -61.071 -11.049 110.511 1.00 90.75 239 GLN A N 1
ATOM 1930 C CA . GLN A 1 239 ? -61.292 -11.959 111.634 1.00 90.75 239 GLN A CA 1
ATOM 1931 C C . GLN A 1 239 ? -60.237 -11.747 112.729 1.00 90.75 239 GLN A C 1
ATOM 1933 O O . GLN A 1 239 ? -60.576 -11.648 113.907 1.00 90.75 239 GLN A O 1
ATOM 1938 N N . LEU A 1 240 ? -58.956 -11.630 112.364 1.00 90.62 240 LEU A N 1
ATOM 1939 C CA . LEU A 1 240 ? -57.871 -11.380 113.313 1.00 90.62 240 LEU A CA 1
ATOM 1940 C C . LEU A 1 240 ? -58.012 -10.020 114.010 1.00 90.62 240 LEU A C 1
ATOM 1942 O O . LEU A 1 240 ? -57.742 -9.933 115.206 1.00 90.62 240 LEU A O 1
ATOM 1946 N N . ALA A 1 241 ? -58.445 -8.977 113.298 1.00 90.69 241 ALA A N 1
ATOM 1947 C CA . ALA A 1 241 ? -58.705 -7.666 113.884 1.00 90.69 241 ALA A CA 1
ATOM 1948 C C . ALA A 1 241 ? -59.836 -7.725 114.923 1.00 90.69 241 ALA A C 1
ATOM 1950 O O . ALA A 1 241 ? -59.668 -7.210 116.031 1.00 90.69 241 ALA A O 1
ATOM 1951 N N . ASP A 1 242 ? -60.934 -8.421 114.616 1.00 90.62 242 ASP A N 1
ATOM 1952 C CA . ASP A 1 242 ? -62.043 -8.638 115.553 1.00 90.62 242 ASP A CA 1
ATOM 1953 C C . ASP A 1 242 ? -61.591 -9.444 116.783 1.00 90.62 242 ASP A C 1
ATOM 1955 O O . ASP A 1 242 ? -61.899 -9.084 117.925 1.00 90.62 242 ASP A O 1
ATOM 1959 N N . TYR A 1 243 ? -60.803 -10.507 116.575 1.00 85.75 243 TYR A N 1
ATOM 1960 C CA . TYR A 1 243 ? -60.209 -11.287 117.664 1.00 85.75 243 TYR A CA 1
ATOM 1961 C C . TYR A 1 243 ? -59.267 -10.447 118.532 1.00 85.75 243 TYR A C 1
ATOM 1963 O O . TYR A 1 243 ? -59.320 -10.548 119.760 1.00 85.75 243 TYR A O 1
ATOM 1971 N N . GLN A 1 244 ? -58.430 -9.605 117.925 1.00 89.56 244 GLN A N 1
ATOM 1972 C CA . GLN A 1 244 ? -57.514 -8.728 118.651 1.00 89.56 244 GLN A CA 1
ATOM 1973 C C . GLN A 1 244 ? -58.283 -7.678 119.460 1.00 89.56 244 GLN A C 1
ATOM 1975 O O . GLN A 1 244 ? -57.989 -7.479 120.636 1.00 89.56 244 GLN A O 1
ATOM 1980 N N . GLN A 1 245 ? -59.324 -7.072 118.884 1.00 90.50 245 GLN A N 1
ATOM 1981 C CA . GLN A 1 245 ? -60.181 -6.129 119.600 1.00 90.50 245 GLN A CA 1
ATOM 1982 C C . GLN A 1 245 ? -60.886 -6.802 120.788 1.00 90.50 245 GLN A C 1
ATOM 1984 O O . GLN A 1 245 ? -60.948 -6.234 121.883 1.00 90.50 245 GLN A O 1
ATOM 1989 N N . ALA A 1 246 ? -61.393 -8.025 120.609 1.00 88.50 246 ALA A N 1
ATOM 1990 C CA . ALA A 1 246 ? -61.989 -8.799 121.694 1.00 88.50 246 ALA A CA 1
ATOM 1991 C C . ALA A 1 246 ? -60.969 -9.113 122.805 1.00 88.50 246 ALA A C 1
ATOM 1993 O O . ALA A 1 246 ? -61.292 -8.987 123.993 1.00 88.50 246 ALA A O 1
ATOM 1994 N N . LEU A 1 247 ? -59.734 -9.466 122.431 1.00 89.69 247 LEU A N 1
ATOM 1995 C CA . LEU A 1 247 ? -58.640 -9.734 123.363 1.00 89.69 247 LEU A CA 1
ATOM 1996 C C . LEU A 1 247 ? -58.246 -8.480 124.154 1.00 89.69 247 LEU A C 1
ATOM 1998 O O . LEU A 1 247 ? -58.107 -8.558 125.375 1.00 89.69 247 LEU A O 1
ATOM 2002 N N . ASP A 1 248 ? -58.132 -7.324 123.502 1.00 90.56 248 ASP A N 1
ATOM 2003 C CA . ASP A 1 248 ? -57.790 -6.054 124.152 1.00 90.56 248 ASP A CA 1
ATOM 2004 C C . ASP A 1 248 ? -58.876 -5.626 125.157 1.00 90.56 248 ASP A C 1
ATOM 2006 O O . ASP A 1 248 ? -58.575 -5.195 126.278 1.00 90.56 248 ASP A O 1
ATOM 2010 N N . VAL A 1 249 ? -60.159 -5.816 124.817 1.00 90.31 249 VAL A N 1
ATOM 2011 C CA . VAL A 1 249 ? -61.281 -5.588 125.747 1.00 90.31 249 VAL A CA 1
ATOM 2012 C C . VAL A 1 249 ? -61.214 -6.554 126.933 1.00 90.31 249 VAL A C 1
ATOM 2014 O O . VAL A 1 249 ? -61.435 -6.143 128.077 1.00 90.31 249 VAL A O 1
ATOM 2017 N N . GLN A 1 250 ? -60.888 -7.827 126.699 1.00 86.94 250 GLN A N 1
ATOM 2018 C CA . GLN A 1 250 ? -60.736 -8.819 127.763 1.00 86.94 250 GLN A CA 1
ATOM 2019 C C . GLN A 1 250 ? -59.552 -8.493 128.683 1.00 86.94 250 GLN A C 1
ATOM 2021 O O . GLN A 1 250 ? -59.710 -8.547 129.903 1.00 86.94 250 GLN A O 1
ATOM 2026 N N . GLN A 1 251 ? -58.396 -8.111 128.134 1.00 87.38 251 GLN A N 1
ATOM 2027 C CA . GLN A 1 251 ? -57.234 -7.679 128.913 1.00 87.38 251 GLN A CA 1
ATOM 2028 C C . GLN A 1 251 ? -57.550 -6.431 129.737 1.00 87.38 251 GLN A C 1
ATOM 2030 O O . GLN A 1 251 ? -57.254 -6.397 130.930 1.00 87.38 251 GLN A O 1
ATOM 2035 N N . THR A 1 252 ? -58.222 -5.441 129.144 1.00 88.06 252 THR A N 1
ATOM 2036 C CA . THR A 1 252 ? -58.653 -4.233 129.860 1.00 88.06 252 THR A CA 1
ATOM 2037 C C . THR A 1 252 ? -59.574 -4.590 131.031 1.00 88.06 252 THR A C 1
ATOM 2039 O O . THR A 1 252 ? -59.349 -4.130 132.153 1.00 88.06 252 THR A O 1
ATOM 2042 N N . ARG A 1 253 ? -60.558 -5.478 130.816 1.00 87.75 253 ARG A N 1
ATOM 2043 C CA . ARG A 1 253 ? -61.429 -5.993 131.890 1.00 87.75 253 ARG A CA 1
ATOM 2044 C C . ARG A 1 253 ? -60.639 -6.756 132.956 1.00 87.75 253 ARG A C 1
ATOM 2046 O O . ARG A 1 253 ? -60.905 -6.577 134.140 1.00 87.75 253 ARG A O 1
ATOM 2053 N N . ALA A 1 254 ? -59.657 -7.569 132.570 1.00 86.00 254 ALA A N 1
ATOM 2054 C CA . ALA A 1 254 ? -58.817 -8.321 133.503 1.00 86.00 254 ALA A CA 1
ATOM 2055 C C . ALA A 1 254 ? -57.923 -7.403 134.358 1.00 86.00 254 ALA A C 1
ATOM 2057 O O . ALA A 1 254 ? -57.795 -7.618 135.564 1.00 86.00 254 ALA A O 1
ATOM 2058 N N . ILE A 1 255 ? -57.347 -6.350 133.768 1.00 86.25 255 ILE A N 1
ATOM 2059 C CA . ILE A 1 255 ? -56.573 -5.332 134.494 1.00 86.25 255 ILE A CA 1
ATOM 2060 C C . ILE A 1 255 ? -57.473 -4.603 135.495 1.00 86.25 255 ILE A C 1
ATOM 2062 O O . ILE A 1 255 ? -57.111 -4.500 136.666 1.00 86.25 255 ILE A O 1
ATOM 2066 N N . GLN A 1 256 ? -58.656 -4.148 135.068 1.00 86.06 256 GLN A N 1
ATOM 2067 C CA . GLN A 1 256 ? -59.630 -3.495 135.952 1.00 86.06 256 GLN A CA 1
ATOM 2068 C C . GLN A 1 256 ? -60.072 -4.418 137.094 1.00 86.06 256 GLN A C 1
ATOM 2070 O O . GLN A 1 256 ? -60.138 -3.987 138.244 1.00 86.06 256 GLN A O 1
ATOM 2075 N N . TYR A 1 257 ? -60.308 -5.699 136.806 1.00 86.38 257 TYR A N 1
ATOM 2076 C CA . TYR A 1 257 ? -60.661 -6.700 137.810 1.00 86.38 257 TYR A CA 1
ATOM 2077 C C . TYR A 1 257 ? -59.543 -6.898 138.846 1.00 86.38 257 TYR A C 1
ATOM 2079 O O . TYR A 1 257 ? -59.794 -6.842 140.049 1.00 86.38 257 TYR A O 1
ATOM 2087 N N . ASN A 1 258 ? -58.290 -7.032 138.403 1.00 87.00 258 ASN A N 1
ATOM 2088 C CA . ASN A 1 258 ? -57.142 -7.157 139.305 1.00 87.00 258 ASN A CA 1
ATOM 2089 C C . ASN A 1 258 ? -56.897 -5.882 140.126 1.00 87.00 258 ASN A C 1
ATOM 2091 O O . ASN A 1 258 ? -56.567 -5.966 141.310 1.00 87.00 258 ASN A O 1
ATOM 2095 N N . GLN A 1 259 ? -57.090 -4.699 139.535 1.00 87.50 259 GLN A N 1
ATOM 2096 C CA . GLN A 1 259 ? -57.032 -3.429 140.263 1.00 87.50 259 GLN A CA 1
ATOM 2097 C C . GLN A 1 259 ? -58.130 -3.342 141.327 1.00 87.50 259 GLN A C 1
ATOM 2099 O O . GLN A 1 259 ? -57.838 -2.940 142.453 1.00 87.50 259 GLN A O 1
ATOM 2104 N N . ALA A 1 260 ? -59.356 -3.767 141.011 1.00 82.62 260 ALA A N 1
ATOM 2105 C CA . ALA A 1 260 ? -60.459 -3.818 141.966 1.00 82.62 260 ALA A CA 1
ATOM 2106 C C . ALA A 1 260 ? -60.169 -4.795 143.116 1.00 82.62 260 ALA A C 1
ATOM 2108 O O . ALA A 1 260 ? -60.361 -4.437 144.276 1.00 82.62 260 ALA A O 1
ATOM 2109 N N . ILE A 1 261 ? -59.619 -5.982 142.829 1.00 84.25 261 ILE A N 1
ATOM 2110 C CA . ILE A 1 261 ? -59.179 -6.932 143.864 1.00 84.25 261 ILE A CA 1
ATOM 2111 C C . ILE A 1 261 ? -58.074 -6.325 144.732 1.00 84.25 261 ILE A C 1
ATOM 2113 O O . ILE A 1 261 ? -58.154 -6.408 145.953 1.00 84.25 261 ILE A O 1
ATOM 2117 N N . SER A 1 262 ? -57.063 -5.690 144.132 1.00 84.00 262 SER A N 1
ATOM 2118 C CA . SER A 1 262 ? -55.966 -5.046 144.868 1.00 84.00 262 SER A CA 1
ATOM 2119 C C . SER A 1 262 ? -56.437 -3.861 145.721 1.00 84.00 262 SER A C 1
ATOM 2121 O O . SER A 1 262 ? -55.894 -3.605 146.796 1.00 84.00 262 SER A O 1
ATOM 2123 N N . ALA A 1 263 ? -57.426 -3.098 145.254 1.00 80.94 263 ALA A N 1
ATOM 2124 C CA . ALA A 1 263 ? -58.043 -2.032 146.036 1.00 80.94 263 ALA A CA 1
ATOM 2125 C C . ALA A 1 263 ? -58.859 -2.608 147.203 1.00 80.94 263 ALA A C 1
ATOM 2127 O O . ALA A 1 263 ? -58.738 -2.125 148.326 1.00 80.94 263 ALA A O 1
ATOM 2128 N N . LEU A 1 264 ? -59.618 -3.683 146.964 1.00 77.12 264 LEU A N 1
ATOM 2129 C CA . LEU A 1 264 ? -60.372 -4.383 148.001 1.00 77.12 264 LEU A CA 1
ATOM 2130 C C . LEU A 1 264 ? -59.438 -5.011 149.048 1.00 77.12 264 LEU A C 1
ATOM 2132 O O . LEU A 1 264 ? -59.698 -4.886 150.240 1.00 77.12 264 LEU A O 1
ATOM 2136 N N . SER A 1 265 ? -58.330 -5.637 148.637 1.00 78.69 265 SER A N 1
ATOM 2137 C CA . SER A 1 265 ? -57.341 -6.204 149.563 1.00 78.69 265 SER A CA 1
ATOM 2138 C C . SER A 1 265 ? -56.662 -5.115 150.397 1.00 78.69 265 SER A C 1
ATOM 2140 O O . SER A 1 265 ? -56.546 -5.267 151.609 1.00 78.69 265 SER A O 1
ATOM 2142 N N . ARG A 1 266 ? -56.306 -3.974 149.786 1.00 80.56 266 ARG A N 1
ATOM 2143 C CA . ARG A 1 266 ? -55.789 -2.805 150.518 1.00 80.56 266 ARG A CA 1
ATOM 2144 C C . ARG A 1 266 ? -56.803 -2.244 151.515 1.00 80.56 266 ARG A C 1
ATOM 2146 O O . ARG A 1 266 ? -56.425 -1.928 152.638 1.00 80.56 266 ARG A O 1
ATOM 2153 N N . ALA A 1 267 ? -58.078 -2.144 151.141 1.00 73.12 267 ALA A N 1
ATOM 2154 C CA . ALA A 1 267 ? -59.134 -1.700 152.050 1.00 73.12 267 ALA A CA 1
ATOM 2155 C C . ALA A 1 267 ? -59.340 -2.688 153.214 1.00 73.12 267 ALA A C 1
ATOM 2157 O O . ALA A 1 267 ? -59.475 -2.262 154.358 1.00 73.12 267 ALA A O 1
ATOM 2158 N N . LYS A 1 268 ? -59.279 -4.004 152.958 1.00 77.69 268 LYS A N 1
ATOM 2159 C CA . LYS A 1 268 ? -59.322 -5.040 154.006 1.00 77.69 268 LYS A CA 1
ATOM 2160 C C . LYS A 1 268 ? -58.185 -4.897 155.017 1.00 77.69 268 LYS A C 1
ATOM 2162 O O . LYS A 1 268 ? -58.432 -4.989 156.219 1.00 77.69 268 LYS A O 1
ATOM 2167 N N . GLU A 1 269 ? -56.963 -4.667 154.538 1.00 77.38 269 GLU A N 1
ATOM 2168 C CA . GLU A 1 269 ? -55.781 -4.492 155.389 1.00 77.38 269 GLU A CA 1
ATOM 2169 C C . GLU A 1 269 ? -55.846 -3.201 156.216 1.00 77.38 269 GLU A C 1
ATOM 2171 O O . GLU A 1 269 ? -55.667 -3.256 157.432 1.00 77.38 269 GLU A O 1
ATOM 2176 N N . LEU A 1 270 ? -56.147 -2.058 155.586 1.00 74.75 270 LEU A N 1
ATOM 2177 C CA . LEU A 1 270 ? -56.175 -0.746 156.247 1.00 74.75 270 LEU A CA 1
ATOM 2178 C C . LEU A 1 270 ? -57.334 -0.594 157.241 1.00 74.75 270 LEU A C 1
ATOM 2180 O O . LEU A 1 270 ? -57.173 0.044 158.278 1.00 74.75 270 LEU A O 1
ATOM 2184 N N . CYS A 1 271 ? -58.495 -1.180 156.945 1.00 68.62 271 CYS A N 1
ATOM 2185 C CA . CYS A 1 271 ? -59.676 -1.097 157.806 1.00 68.62 271 CYS A CA 1
ATOM 2186 C C . CYS A 1 271 ? -59.763 -2.240 158.836 1.00 68.62 271 CYS A C 1
ATOM 2188 O O . CYS A 1 271 ? -60.686 -2.235 159.646 1.00 68.62 271 CYS A O 1
ATOM 2190 N N . HIS A 1 272 ? -58.834 -3.209 158.816 1.00 68.06 272 HIS A N 1
ATOM 2191 C CA . HIS A 1 272 ? -58.838 -4.417 159.659 1.00 68.06 272 HIS A CA 1
ATOM 2192 C C . HIS A 1 272 ? -60.163 -5.210 159.622 1.00 68.06 272 HIS A C 1
ATOM 2194 O O . HIS A 1 272 ? -60.614 -5.747 160.635 1.00 68.06 272 HIS A O 1
ATOM 2200 N N . LEU A 1 273 ? -60.782 -5.302 158.440 1.00 71.75 273 LEU A N 1
ATOM 2201 C CA . LEU A 1 273 ? -62.038 -6.023 158.202 1.00 71.75 273 LEU A CA 1
ATOM 2202 C C . LEU A 1 273 ? -61.793 -7.178 157.211 1.00 71.75 273 LEU A C 1
ATOM 2204 O O . LEU A 1 273 ? -61.809 -6.948 156.001 1.00 71.75 273 LEU A O 1
ATOM 2208 N N . PRO A 1 274 ? -61.559 -8.421 157.675 1.00 66.69 274 PRO A N 1
ATOM 2209 C CA . PRO A 1 274 ? -61.224 -9.542 156.786 1.00 66.69 274 PRO A CA 1
ATOM 2210 C C . PRO A 1 274 ? -62.367 -9.932 155.821 1.00 66.69 274 P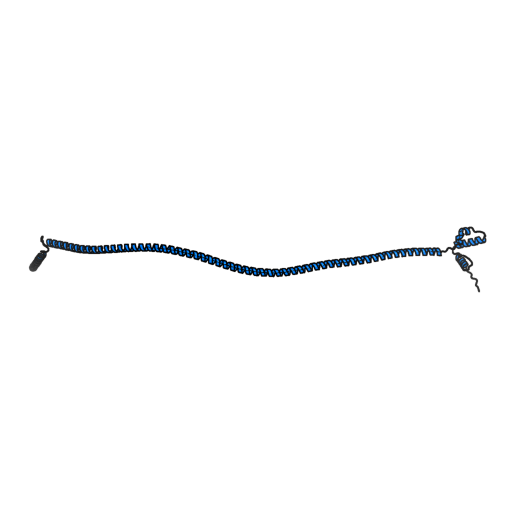RO A C 1
ATOM 2212 O O . PRO A 1 274 ? -62.101 -10.337 154.681 1.00 66.69 274 PRO A O 1
ATOM 2215 N N . ASP A 1 275 ? -63.626 -9.694 156.207 1.00 70.94 275 ASP A N 1
ATOM 2216 C CA . ASP A 1 275 ? -64.830 -10.059 155.439 1.00 70.94 275 ASP A CA 1
ATOM 2217 C C . ASP A 1 275 ? -65.428 -8.900 154.613 1.00 70.94 275 ASP A C 1
ATOM 2219 O O . ASP A 1 275 ? -66.602 -8.924 154.250 1.00 70.94 275 ASP A O 1
ATOM 2223 N N . LEU A 1 276 ? -64.638 -7.870 154.277 1.00 70.50 276 LEU A N 1
ATOM 2224 C CA . LEU A 1 276 ? -65.116 -6.749 153.456 1.00 70.50 276 LEU A CA 1
ATOM 2225 C C . LEU A 1 276 ? -65.499 -7.217 152.037 1.00 70.50 276 LEU A C 1
ATOM 2227 O O . LEU A 1 276 ? -64.661 -7.727 151.286 1.00 70.50 276 LEU A O 1
ATOM 2231 N N . THR A 1 277 ? -66.757 -7.016 151.654 1.00 76.31 277 THR A N 1
ATOM 2232 C CA . THR A 1 277 ? -67.271 -7.276 150.297 1.00 76.31 277 THR A CA 1
ATOM 2233 C C . THR A 1 277 ? -67.527 -5.954 149.563 1.00 76.31 277 THR A C 1
ATOM 2235 O O . THR A 1 277 ? -67.763 -4.941 150.231 1.00 76.31 277 THR A O 1
ATOM 2238 N N . PRO A 1 278 ? -67.491 -5.922 148.213 1.00 70.50 278 PRO A N 1
ATOM 2239 C CA . PRO A 1 278 ? -67.711 -4.690 147.448 1.00 70.50 278 PRO A CA 1
ATOM 2240 C C . PRO A 1 278 ? -69.090 -4.063 147.705 1.00 70.50 278 PRO A C 1
ATOM 2242 O O . PRO A 1 278 ? -69.213 -2.845 147.658 1.00 70.50 278 PRO A O 1
ATOM 2245 N N . GLU A 1 279 ? -70.099 -4.871 148.038 1.00 73.69 279 GLU A N 1
ATOM 2246 C CA . GLU A 1 279 ? -71.453 -4.405 148.365 1.00 73.69 279 GLU A CA 1
ATOM 2247 C C . GLU A 1 279 ? -71.509 -3.738 149.751 1.00 73.69 279 GLU A C 1
ATOM 2249 O O . GLU A 1 279 ? -72.103 -2.675 149.899 1.00 73.69 279 GLU A O 1
ATOM 2254 N N . SER A 1 280 ? -70.807 -4.288 150.750 1.00 69.62 280 SER A N 1
ATOM 2255 C CA . SER A 1 280 ? -70.729 -3.703 152.103 1.00 69.62 280 SER A CA 1
ATOM 2256 C C . SER A 1 280 ? -69.785 -2.496 152.219 1.00 69.62 280 SER A C 1
ATOM 2258 O O . SER A 1 280 ? -69.808 -1.783 153.219 1.00 69.62 280 SER A O 1
ATOM 2260 N N . ALA A 1 281 ? -68.917 -2.268 151.227 1.00 70.19 281 ALA A N 1
ATOM 2261 C CA . ALA A 1 281 ? -67.871 -1.246 151.300 1.00 70.19 281 ALA A CA 1
ATOM 2262 C C . ALA A 1 281 ? -68.427 0.187 151.360 1.00 70.19 281 ALA A C 1
ATOM 2264 O O . ALA A 1 281 ? -67.810 1.038 151.996 1.00 70.19 281 ALA A O 1
ATOM 2265 N N . ALA A 1 282 ? -69.586 0.442 150.741 1.00 75.31 282 ALA A N 1
ATOM 2266 C CA . ALA A 1 282 ? -70.237 1.752 150.769 1.00 75.31 282 ALA A CA 1
ATOM 2267 C C . ALA A 1 282 ? -70.691 2.140 152.188 1.00 75.31 282 ALA A C 1
ATOM 2269 O O . ALA A 1 282 ? -70.392 3.236 152.648 1.00 75.31 282 ALA A O 1
ATOM 2270 N N . GLU A 1 283 ? -71.318 1.214 152.919 1.00 73.19 283 GLU A N 1
ATOM 2271 C CA . GLU A 1 283 ? -71.766 1.453 154.299 1.00 73.19 283 GLU A CA 1
ATOM 2272 C C . GLU A 1 283 ? -70.580 1.644 155.256 1.00 73.19 283 GLU A C 1
ATOM 2274 O O . GLU A 1 283 ? -70.589 2.532 156.111 1.00 73.19 283 GLU A O 1
ATOM 2279 N N . TRP A 1 284 ? -69.514 0.850 155.094 1.00 71.00 284 TRP A N 1
ATOM 2280 C CA . TRP A 1 284 ? -68.307 1.013 155.905 1.00 71.00 284 TRP A CA 1
ATOM 2281 C C . TRP A 1 284 ? -67.599 2.343 155.627 1.00 71.00 284 TRP A C 1
ATOM 2283 O O . TRP A 1 284 ? -67.114 2.962 156.576 1.00 71.00 284 TRP A O 1
ATOM 2293 N N . LEU A 1 285 ? -67.577 2.820 154.377 1.00 76.75 285 LEU A N 1
ATOM 2294 C CA . LEU A 1 285 ? -67.019 4.131 154.030 1.00 76.75 285 LEU A CA 1
ATOM 2295 C C . LEU A 1 285 ? -67.700 5.250 154.830 1.00 76.75 285 LEU A C 1
ATOM 2297 O O . LEU A 1 285 ? -67.003 6.053 155.450 1.00 76.75 285 LEU A O 1
ATOM 2301 N N . ASP A 1 286 ? -69.033 5.246 154.895 1.00 74.44 286 ASP A N 1
ATOM 2302 C CA . ASP A 1 286 ? -69.804 6.238 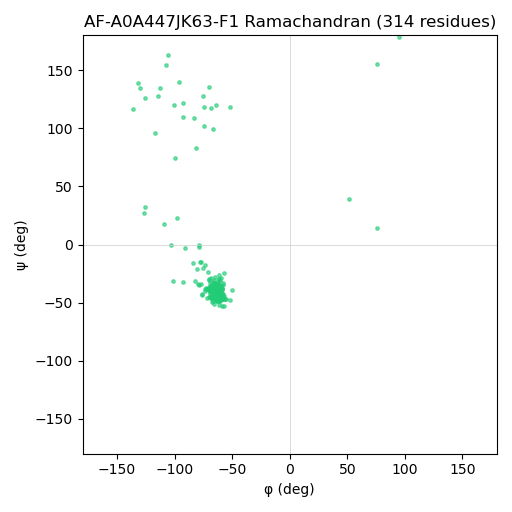155.652 1.00 74.44 286 ASP A CA 1
ATOM 2303 C C . ASP A 1 286 ? -69.476 6.186 157.154 1.00 74.44 286 ASP A C 1
ATOM 2305 O O . ASP A 1 286 ? -69.300 7.223 157.799 1.00 74.44 286 ASP A O 1
ATOM 2309 N N . THR A 1 287 ? -69.293 4.989 157.727 1.00 76.50 287 THR A N 1
ATOM 2310 C CA . THR A 1 287 ? -68.881 4.863 159.139 1.00 76.50 287 THR A CA 1
ATOM 2311 C C . THR A 1 287 ? -67.456 5.357 159.404 1.00 76.50 287 THR A C 1
ATOM 2313 O O . THR A 1 287 ? -67.200 5.940 160.462 1.00 76.50 287 THR A O 1
ATOM 2316 N N . PHE A 1 288 ? -66.518 5.147 158.472 1.00 74.62 288 PHE A N 1
ATOM 2317 C CA . PHE A 1 288 ? -65.153 5.661 158.600 1.00 74.62 288 PHE A CA 1
ATOM 2318 C C . PHE A 1 288 ? -65.107 7.180 158.419 1.00 74.62 288 PHE A C 1
ATOM 2320 O O . PHE A 1 288 ? -64.415 7.835 159.193 1.00 74.62 288 PHE A O 1
ATOM 2327 N N . GLN A 1 289 ? -65.895 7.748 157.500 1.00 76.31 289 GLN A N 1
ATOM 2328 C CA . GLN A 1 289 ? -66.037 9.201 157.354 1.00 76.31 289 GLN A CA 1
ATOM 2329 C C . GLN A 1 289 ? -66.640 9.840 158.612 1.00 76.31 289 GLN A C 1
ATOM 2331 O O . GLN A 1 289 ? -66.140 10.862 159.080 1.00 76.31 289 GLN A O 1
ATOM 2336 N N . ALA A 1 290 ? -67.647 9.210 159.226 1.00 74.62 290 ALA A N 1
ATOM 2337 C CA . ALA A 1 290 ? -68.203 9.674 160.497 1.00 74.62 290 ALA A CA 1
ATOM 2338 C C . ALA A 1 290 ? -67.170 9.622 161.641 1.00 74.62 290 ALA A C 1
ATOM 2340 O O . ALA A 1 290 ? -67.062 10.568 162.420 1.00 74.62 290 ALA A O 1
ATOM 2341 N N . LYS A 1 291 ? -66.357 8.555 161.721 1.00 73.88 291 LYS A N 1
ATOM 2342 C CA . LYS A 1 291 ? -65.250 8.460 162.693 1.00 73.88 291 LYS A CA 1
ATOM 2343 C C . LYS A 1 291 ? -64.140 9.479 162.435 1.00 73.88 291 LYS A C 1
ATOM 2345 O O . LYS A 1 291 ? -63.562 9.982 163.394 1.00 73.88 291 LYS A O 1
ATOM 2350 N N . GLU A 1 292 ? -63.821 9.773 161.178 1.00 74.12 292 GLU A N 1
ATOM 2351 C CA . GLU A 1 292 ? -62.836 10.793 160.807 1.00 74.12 292 GLU A CA 1
ATOM 2352 C C . GLU A 1 292 ? -63.313 12.193 161.222 1.00 74.12 292 GLU A C 1
ATOM 2354 O O . GLU A 1 292 ? -62.554 12.949 161.835 1.00 74.12 292 GLU A O 1
ATOM 2359 N N . GLN A 1 293 ? -64.590 12.510 160.987 1.00 73.88 293 GLN A N 1
ATOM 2360 C CA . GLN A 1 293 ? -65.210 13.755 161.449 1.00 73.88 293 GLN A CA 1
ATOM 2361 C C . GLN A 1 293 ? -65.221 13.845 162.984 1.00 73.88 293 GLN A C 1
ATOM 2363 O O . GLN A 1 293 ? -64.802 14.850 163.552 1.00 73.88 293 GLN A O 1
ATOM 2368 N N . GLU A 1 294 ? -65.574 12.765 163.686 1.00 73.75 294 GLU A N 1
ATOM 2369 C CA . GLU A 1 294 ? -65.549 12.738 165.155 1.00 73.75 294 GLU A CA 1
ATOM 2370 C C . GLU A 1 294 ? -64.119 12.878 165.721 1.00 73.75 294 GLU A C 1
ATOM 2372 O O . GLU A 1 294 ? -63.892 13.540 166.740 1.00 73.75 294 GLU A O 1
ATOM 2377 N N . ALA A 1 295 ? -63.124 12.261 165.074 1.00 71.75 295 ALA A N 1
ATOM 2378 C CA . ALA A 1 295 ? -61.724 12.353 165.478 1.00 71.75 295 ALA A CA 1
ATOM 2379 C C . ALA A 1 295 ? -61.151 13.756 165.243 1.00 71.75 295 ALA A C 1
ATOM 2381 O O . ALA A 1 295 ? -60.448 14.270 166.115 1.00 71.75 295 ALA A O 1
ATOM 2382 N N . THR A 1 296 ? -61.478 14.392 164.116 1.00 72.38 296 THR A N 1
ATOM 2383 C CA . THR A 1 296 ? -61.074 15.775 163.819 1.00 72.38 296 THR A CA 1
ATOM 2384 C C . THR A 1 296 ? -61.740 16.770 164.770 1.00 72.38 296 THR A C 1
ATOM 2386 O O . THR A 1 296 ? -61.045 17.632 165.306 1.00 72.38 296 THR A O 1
ATOM 2389 N N . GLU A 1 297 ? -63.021 16.597 165.112 1.00 71.50 297 GLU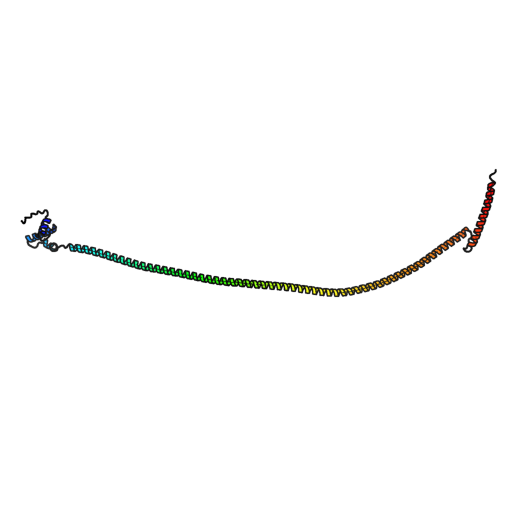 A N 1
ATOM 2390 C CA . GLU A 1 297 ? -63.703 17.399 166.142 1.00 71.50 297 GLU A CA 1
ATOM 2391 C C . GLU A 1 297 ? -63.072 17.238 167.537 1.00 71.50 297 GLU A C 1
ATOM 2393 O O . GLU A 1 297 ? -62.856 18.223 168.254 1.00 71.50 297 GLU A O 1
ATOM 2398 N N . LYS A 1 298 ? -62.703 16.009 167.930 1.00 67.25 298 LYS A N 1
ATOM 2399 C CA . LYS A 1 298 ? -61.998 15.758 169.201 1.00 67.25 298 LYS A CA 1
ATOM 2400 C C . LYS A 1 298 ? -60.607 16.388 169.225 1.00 67.25 298 LYS A C 1
ATOM 2402 O O . LYS A 1 298 ? -60.240 16.962 170.252 1.00 67.25 298 LYS A O 1
ATOM 2407 N N . LEU A 1 299 ? -59.856 16.325 168.126 1.00 67.88 299 LEU A N 1
ATOM 2408 C CA . LEU A 1 299 ? -58.533 16.947 168.002 1.00 67.88 299 LEU A CA 1
ATOM 2409 C C . LEU A 1 299 ? -58.633 18.474 168.125 1.00 67.88 299 LEU A C 1
ATOM 2411 O O . LEU A 1 299 ? -57.906 19.063 168.923 1.00 67.88 299 LEU A O 1
ATOM 2415 N N . LEU A 1 300 ? -59.624 19.085 167.469 1.00 68.19 300 LEU A N 1
ATOM 2416 C CA . LEU A 1 300 ? -59.908 20.523 167.555 1.00 68.19 300 LEU A CA 1
ATOM 2417 C C . LEU A 1 300 ? -60.277 20.956 168.987 1.00 68.19 300 LEU A C 1
ATOM 2419 O O . LEU A 1 300 ? -59.851 22.004 169.475 1.00 68.19 300 LEU A O 1
ATOM 2423 N N . SER A 1 301 ? -61.030 20.116 169.708 1.00 66.69 301 SER A N 1
ATOM 2424 C CA . SER A 1 301 ? -61.400 20.365 171.109 1.00 66.69 301 SER A CA 1
ATOM 2425 C C . SER A 1 301 ? -60.216 20.254 172.086 1.00 66.69 301 SER A C 1
ATOM 2427 O O . SER A 1 301 ? -60.188 20.929 173.122 1.00 66.69 301 SER A O 1
ATOM 2429 N N . LEU A 1 302 ? -59.231 19.407 171.767 1.00 61.66 302 LEU A N 1
ATOM 2430 C CA . LEU A 1 302 ? -57.995 19.247 172.533 1.00 61.66 302 LEU A CA 1
ATOM 2431 C C . LEU A 1 302 ? -56.998 20.369 172.226 1.00 61.66 302 LEU A C 1
ATOM 2433 O O . LEU A 1 302 ? -56.337 20.845 173.148 1.00 61.66 302 LEU A O 1
ATOM 2437 N N . GLU A 1 303 ? -56.958 20.857 170.987 1.00 62.81 303 GLU A N 1
ATOM 2438 C CA . GLU A 1 303 ? -56.162 22.021 170.586 1.00 62.81 303 GLU A CA 1
ATOM 2439 C C . GLU A 1 303 ? -56.626 23.289 171.329 1.00 62.81 303 GLU A C 1
ATOM 2441 O O . GLU A 1 303 ? -55.823 23.943 171.999 1.00 62.81 303 GLU A O 1
ATOM 2446 N N . GLN A 1 304 ? -57.943 23.539 171.397 1.00 61.03 304 GLN A N 1
ATOM 2447 C CA . GLN A 1 304 ? -58.517 24.647 172.184 1.00 61.03 304 GLN A CA 1
ATOM 2448 C C . GLN A 1 304 ? -58.242 24.551 173.700 1.00 61.03 304 GLN A C 1
ATOM 2450 O O . GLN A 1 304 ? -58.222 25.568 174.403 1.00 61.03 304 GLN A O 1
ATOM 2455 N N . LYS A 1 305 ? -58.030 23.340 174.240 1.00 58.06 305 LYS A N 1
ATOM 2456 C CA . LYS A 1 305 ? -57.633 23.135 175.647 1.00 58.06 305 LYS A CA 1
ATOM 2457 C C . LYS A 1 305 ? -56.130 23.320 175.868 1.00 58.06 305 LYS A C 1
ATOM 2459 O O . LYS A 1 305 ? -55.753 23.802 176.936 1.00 58.06 305 LYS A O 1
ATOM 2464 N N . ASN A 1 306 ? -55.292 23.001 174.882 1.00 57.44 306 ASN A N 1
ATOM 2465 C CA . ASN A 1 306 ? -53.843 23.192 174.960 1.00 57.44 306 ASN A CA 1
ATOM 2466 C C . ASN A 1 306 ? -53.454 24.678 174.849 1.00 57.44 306 ASN A C 1
ATOM 2468 O O . ASN A 1 306 ? -52.609 25.148 175.612 1.00 57.44 306 ASN A O 1
ATOM 2472 N N . GLU A 1 307 ? -54.146 25.459 174.012 1.00 56.81 307 GLU A N 1
ATOM 2473 C CA . GLU A 1 307 ? -53.928 26.913 173.916 1.00 56.81 307 GLU A CA 1
ATOM 2474 C C . GLU A 1 307 ? -54.281 27.657 175.218 1.00 56.81 307 GLU A C 1
ATOM 2476 O O . GLU A 1 307 ? -53.593 28.597 175.621 1.00 56.81 307 GLU A O 1
ATOM 2481 N N . ARG A 1 308 ? -55.307 27.199 175.954 1.00 55.94 308 ARG A N 1
ATOM 2482 C CA . ARG A 1 308 ? -55.657 27.750 177.281 1.00 55.94 308 ARG A CA 1
ATOM 2483 C C . ARG A 1 308 ? -54.705 27.307 178.400 1.00 55.94 308 ARG A C 1
ATOM 2485 O O . ARG A 1 308 ? -54.640 27.983 179.427 1.00 55.94 308 ARG A O 1
ATOM 2492 N N . GLY A 1 309 ? -53.965 26.213 178.211 1.00 54.25 309 GLY A N 1
ATOM 2493 C CA . GLY A 1 309 ? -52.913 25.750 179.123 1.00 54.25 309 GLY A CA 1
ATOM 2494 C C . GLY A 1 309 ? -51.587 26.502 178.956 1.00 54.25 309 GLY A C 1
ATOM 2495 O O . GLY A 1 309 ? -50.915 26.778 179.949 1.00 54.25 309 GLY A O 1
ATOM 2496 N N . ALA A 1 310 ? -51.244 26.909 177.731 1.00 53.03 310 ALA A N 1
ATOM 2497 C CA . ALA A 1 310 ? -49.982 27.588 177.427 1.00 53.03 310 ALA A CA 1
ATOM 2498 C C . ALA A 1 310 ? -49.887 29.024 177.994 1.00 53.03 310 ALA A C 1
ATOM 2500 O O . ALA A 1 310 ? -48.809 29.452 178.399 1.00 53.03 310 ALA A O 1
ATOM 2501 N N . ASN A 1 311 ? -51.007 29.744 178.145 1.00 51.47 311 ASN A N 1
ATOM 2502 C CA . ASN A 1 311 ? -51.018 31.115 178.691 1.00 51.47 311 ASN A CA 1
ATOM 2503 C C . ASN A 1 311 ? -50.911 31.211 180.231 1.00 51.47 311 ASN A C 1
ATOM 2505 O O . ASN A 1 311 ? -50.892 32.315 180.773 1.00 51.47 311 ASN A O 1
ATOM 2509 N N . ARG A 1 312 ? -50.830 30.087 180.960 1.00 50.81 312 ARG A N 1
ATOM 2510 C CA . ARG A 1 312 ? -50.690 30.061 182.434 1.00 50.81 312 ARG A CA 1
ATOM 2511 C C . ARG A 1 312 ? -49.272 29.744 182.933 1.00 50.81 312 ARG A C 1
ATOM 2513 O O . ARG A 1 312 ? -49.067 29.747 184.141 1.00 50.81 312 ARG A O 1
ATOM 2520 N N . ALA A 1 313 ? -48.311 29.509 182.036 1.00 51.28 313 ALA A N 1
ATOM 2521 C CA . ALA A 1 313 ? -46.944 29.085 182.371 1.00 51.28 313 ALA A CA 1
ATOM 2522 C C . ALA A 1 313 ? -45.848 30.155 182.133 1.00 51.28 313 ALA A C 1
ATOM 2524 O O . ALA A 1 313 ? -44.673 29.810 182.073 1.00 51.28 313 ALA A O 1
ATOM 2525 N N . GLN A 1 314 ? -46.195 31.445 182.003 1.00 47.31 314 GLN A N 1
ATOM 2526 C CA . GLN A 1 314 ? -45.216 32.542 181.823 1.00 47.31 314 GLN A CA 1
ATOM 2527 C C . GLN A 1 314 ? -45.341 33.704 182.831 1.00 47.31 314 GLN A C 1
ATOM 2529 O O . GLN A 1 314 ? -44.908 34.824 182.567 1.00 47.31 314 GLN A O 1
ATOM 2534 N N . SER A 1 315 ? -45.857 33.442 184.034 1.00 41.66 315 SER A N 1
ATOM 2535 C CA . SER A 1 315 ? -45.634 34.318 185.190 1.00 41.66 315 SER A CA 1
ATOM 2536 C C . SER A 1 315 ? -45.312 33.475 186.425 1.00 41.66 315 SER A C 1
ATOM 2538 O O . SER A 1 315 ? -46.197 32.758 186.899 1.00 41.66 315 SER A O 1
ATOM 2540 N N . VAL A 1 316 ? -44.083 33.662 186.931 1.00 38.94 316 VAL A N 1
ATOM 2541 C CA . VAL A 1 316 ? -43.335 32.939 187.989 1.00 38.94 316 VAL A CA 1
ATOM 2542 C C . VAL A 1 316 ? -42.422 31.836 187.466 1.00 38.94 316 VAL A C 1
ATOM 2544 O O . VAL A 1 316 ? -42.928 30.851 186.892 1.00 38.94 316 VAL A O 1
#

Radius of gyration: 116.63 Å; Cα contacts (8 Å, |Δi|>4): 41; chains: 1; bounding box: 174×64×307 Å

Sequence (316 aa):
MEGVQFKQFNSITDYHSLMFDLGIIARRLRSASDRSKFYRLIEASLYGGISSAITRSLRDYLLPENSGVRKAFQDMEAALRENRLTLEAIRVTQSDRDLFKHLISEATDYVAADYMRHANERRVHLDQALAFRRELYTSRKQLAAEQYKHVDMARELGEHNGAEGSLEADYQAASDHLNLVQTALRQQEKIERYEADLEELQIRLEEQNEVVAEAAEMQDENEARAEAAELEVDELKSQLADYQQALDVQQTRAIQYNQAISALSRAKELCHLPDLTPESAAEWLDTFQAKEQEATEKLLSLEQKNERGANRAQSV

Mean predicted aligned error: 19.17 Å

pLDDT: mean 86.93, std 11.73, range [38.94, 97.94]

Organism: NCBI:txid1962639